Protein AF-A0A3A6EA86-F1 (afdb_monomer_lite)

Secondary structure (DSSP, 8-state):
--HHHHHHHS-HHHHHHHHHHHHHHHTTB-SSHHHHHHHHHHHHHHHHHHHTT--GGGGGSS-HHHHHHHHHHHS-GGGB-------HHHHHHHHHHHHHHHHHHHHHHHHHHHHHHHHTSHHHHHH-TTEEEEEEE----EEEEEESS-GGGGTT-EEEEETTEEEEEEEEEE-SSEEEEEEEEE--EETTEEEEEESEE--SSSTT-S-EE--EEEEEETTEEEEPPEEEEEEETTTTEEEEEEEEEGGGSTT-SEEEEEEES-EEEEEEE-

pLDDT: mean 85.37, std 11.92, range [46.91, 97.81]

Radius of gyration: 46.89 Å; chains: 1; bounding box: 84×31×122 Å

Structure (mmCIF, N/CA/C/O backbone):
data_AF-A0A3A6EA86-F1
#
_entry.id   AF-A0A3A6EA86-F1
#
loop_
_atom_site.group_PDB
_atom_site.id
_atom_site.type_symbol
_atom_site.label_atom_id
_atom_site.label_alt_id
_atom_site.label_comp_id
_atom_site.label_asym_id
_atom_site.label_entity_id
_atom_site.label_seq_id
_atom_site.pdbx_PDB_ins_code
_atom_site.Cartn_x
_atom_site.Cartn_y
_atom_site.Cartn_z
_atom_site.occupancy
_atom_site.B_iso_or_equiv
_atom_site.auth_seq_id
_atom_site.auth_comp_id
_atom_site.auth_asym_id
_atom_site.auth_atom_id
_atom_site.pdbx_PDB_model_num
ATOM 1 N N . MET A 1 1 ? 34.759 -11.146 -91.050 1.00 65.56 1 MET A N 1
ATOM 2 C CA . MET A 1 1 ? 34.784 -12.186 -90.004 1.00 65.56 1 MET A CA 1
ATOM 3 C C . MET A 1 1 ? 33.656 -11.873 -89.055 1.00 65.56 1 MET A C 1
ATOM 5 O O . MET A 1 1 ? 33.438 -10.695 -88.790 1.00 65.56 1 MET A O 1
ATOM 9 N N . ASP A 1 2 ? 32.913 -12.877 -88.609 1.00 79.75 2 ASP A N 1
ATOM 10 C CA . ASP A 1 2 ? 31.939 -12.681 -87.532 1.00 79.75 2 ASP A CA 1
ATOM 11 C C . ASP A 1 2 ? 32.669 -12.285 -86.235 1.00 79.75 2 ASP A C 1
ATOM 13 O O . ASP A 1 2 ? 33.843 -12.607 -86.042 1.00 79.75 2 ASP A O 1
ATOM 17 N N . ASN A 1 3 ? 31.988 -11.588 -85.325 1.00 83.06 3 ASN A N 1
ATOM 18 C CA . ASN A 1 3 ? 32.566 -11.197 -84.042 1.00 83.06 3 ASN A CA 1
ATOM 19 C C . ASN A 1 3 ? 33.088 -12.421 -83.270 1.00 83.06 3 ASN A C 1
ATOM 21 O O . ASN A 1 3 ? 34.179 -12.384 -82.711 1.00 83.06 3 ASN A O 1
ATOM 25 N N . ASN A 1 4 ? 32.354 -13.537 -83.301 1.00 84.19 4 ASN A N 1
ATOM 26 C CA . ASN A 1 4 ? 32.769 -14.770 -82.629 1.00 84.19 4 ASN A CA 1
ATOM 27 C C . ASN A 1 4 ? 34.031 -15.387 -83.249 1.00 84.19 4 ASN A C 1
ATOM 29 O O . ASN A 1 4 ? 34.861 -15.937 -82.525 1.00 84.19 4 ASN A O 1
ATOM 33 N N . GLU A 1 5 ? 34.206 -15.258 -84.567 1.00 86.94 5 GLU A N 1
ATOM 34 C CA . GLU A 1 5 ? 35.417 -15.709 -85.257 1.00 86.94 5 GLU A CA 1
ATOM 35 C C . GLU A 1 5 ? 36.627 -14.884 -84.814 1.00 86.94 5 GLU A C 1
ATOM 37 O O . GLU A 1 5 ? 37.656 -15.457 -84.468 1.00 86.94 5 GLU A O 1
ATOM 42 N N . ILE A 1 6 ? 36.496 -13.554 -84.743 1.00 88.56 6 ILE A N 1
ATOM 43 C CA . ILE A 1 6 ? 37.581 -12.672 -84.285 1.00 88.56 6 ILE A CA 1
ATOM 44 C C . ILE A 1 6 ? 37.968 -13.014 -82.845 1.00 88.56 6 ILE A C 1
ATOM 46 O O . ILE A 1 6 ? 39.145 -13.208 -82.550 1.00 88.56 6 ILE A O 1
ATOM 50 N N . LEU A 1 7 ? 36.982 -13.150 -81.954 1.00 90.94 7 LEU A N 1
ATOM 51 C CA . LEU A 1 7 ? 37.224 -13.463 -80.545 1.00 90.94 7 LEU A CA 1
ATOM 52 C C . LEU A 1 7 ? 37.907 -14.823 -80.347 1.00 90.94 7 LEU A C 1
ATOM 54 O O . LEU A 1 7 ? 38.676 -14.971 -79.401 1.00 90.94 7 LEU A O 1
ATOM 58 N N . SER A 1 8 ? 37.663 -15.794 -81.234 1.00 89.69 8 SER A N 1
ATOM 59 C CA . SER A 1 8 ? 38.327 -17.105 -81.191 1.00 89.69 8 SER A CA 1
ATOM 60 C C . SER A 1 8 ? 39.815 -17.060 -81.565 1.00 89.69 8 SER A C 1
ATOM 62 O O . SER A 1 8 ? 40.558 -17.975 -81.219 1.00 89.69 8 SER A O 1
ATOM 64 N N . LEU A 1 9 ? 40.254 -15.993 -82.244 1.00 91.94 9 LEU A N 1
ATOM 65 C CA . LEU A 1 9 ? 41.637 -15.785 -82.685 1.00 91.94 9 LEU A CA 1
ATOM 66 C C . LEU A 1 9 ? 42.439 -14.864 -81.757 1.00 91.94 9 LEU A C 1
ATOM 68 O O . LEU A 1 9 ? 43.641 -14.680 -81.966 1.00 91.94 9 LEU A O 1
ATOM 72 N N . LEU A 1 10 ? 41.791 -14.263 -80.757 1.00 92.19 10 LEU A N 1
ATOM 73 C CA . LEU A 1 10 ? 42.459 -13.408 -79.785 1.00 92.19 10 LEU A CA 1
ATOM 74 C C . LEU A 1 10 ? 43.198 -14.241 -78.736 1.00 92.19 10 LEU A C 1
ATOM 76 O O . LEU A 1 10 ? 42.651 -15.177 -78.151 1.00 92.19 10 LEU A O 1
ATOM 80 N N . GLU A 1 11 ? 44.432 -13.845 -78.443 1.00 92.69 11 GLU A N 1
ATOM 81 C CA . GLU A 1 11 ? 45.167 -14.336 -77.286 1.00 92.69 11 GLU A CA 1
ATOM 82 C C . GLU A 1 11 ? 44.470 -13.900 -75.987 1.00 92.69 11 GLU A C 1
ATOM 84 O O . GLU A 1 11 ? 43.724 -12.913 -75.934 1.00 92.69 11 GLU A O 1
ATOM 89 N N . GLN A 1 12 ? 44.726 -14.642 -74.907 1.00 92.19 12 GLN A N 1
ATOM 90 C CA . GLN A 1 12 ? 44.014 -14.497 -73.635 1.00 92.19 12 GLN A CA 1
ATOM 91 C C . GLN A 1 12 ? 44.034 -13.059 -73.085 1.00 92.19 12 GLN A C 1
ATOM 93 O O . GLN A 1 12 ? 43.025 -12.608 -72.542 1.00 92.19 12 GLN A O 1
ATOM 98 N N . GLU A 1 13 ? 45.141 -12.331 -73.243 1.00 92.75 13 GLU A N 1
ATOM 99 C CA . GLU A 1 13 ? 45.287 -10.953 -72.756 1.00 92.75 13 GLU A CA 1
ATOM 100 C C . GLU A 1 13 ? 44.367 -9.965 -73.500 1.00 92.75 13 GLU A C 1
ATOM 102 O O . GLU A 1 13 ? 43.726 -9.119 -72.876 1.00 92.75 13 GLU A O 1
ATOM 107 N N . TYR A 1 14 ? 44.205 -10.118 -74.817 1.00 94.06 14 TYR A N 1
ATOM 108 C CA . TYR A 1 14 ? 43.302 -9.286 -75.623 1.00 94.06 14 TYR A CA 1
ATOM 109 C C . TYR A 1 14 ? 41.839 -9.645 -75.366 1.00 94.06 14 TYR A C 1
ATOM 111 O O . TYR A 1 14 ? 40.981 -8.764 -75.300 1.00 94.06 14 TYR A O 1
ATOM 119 N N . LEU A 1 15 ? 41.545 -10.932 -75.149 1.00 93.44 15 LEU A N 1
ATOM 120 C CA . LEU A 1 15 ? 40.203 -11.381 -74.784 1.00 93.44 15 LEU A CA 1
ATOM 121 C C . LEU A 1 15 ? 39.774 -10.846 -73.407 1.00 93.44 15 LEU A C 1
ATOM 123 O O . LEU A 1 15 ? 38.605 -10.506 -73.205 1.00 93.44 15 LEU A O 1
ATOM 127 N N . GLN A 1 16 ? 40.703 -10.761 -72.451 1.00 92.81 16 GLN A N 1
ATOM 128 C CA . GLN A 1 16 ? 40.442 -10.153 -71.146 1.00 92.81 16 GLN A CA 1
ATOM 129 C C . GLN A 1 16 ? 40.130 -8.660 -71.277 1.00 92.81 16 GLN A C 1
ATOM 131 O O . GLN A 1 16 ? 39.141 -8.202 -70.696 1.00 92.81 16 GLN A O 1
ATOM 136 N N . GLU A 1 17 ? 40.902 -7.925 -72.080 1.00 93.69 17 GLU A N 1
ATOM 137 C CA . GLU A 1 17 ? 40.659 -6.497 -72.296 1.00 93.69 17 GLU A CA 1
ATOM 138 C C . GLU A 1 17 ? 39.323 -6.256 -73.022 1.00 93.69 17 GLU A C 1
ATOM 140 O O . GLU A 1 17 ? 38.536 -5.408 -72.599 1.00 93.69 17 GLU A O 1
ATOM 145 N N . TYR A 1 18 ? 38.980 -7.086 -74.016 1.00 94.25 18 TYR A N 1
ATOM 146 C CA . TYR A 1 18 ? 37.663 -7.069 -74.663 1.00 94.25 18 TYR A CA 1
ATOM 147 C C . TYR A 1 18 ? 36.521 -7.225 -73.648 1.00 94.25 18 TYR A C 1
ATOM 149 O O . TYR A 1 18 ? 35.602 -6.404 -73.594 1.00 94.25 18 TYR A O 1
ATOM 157 N N . ARG A 1 19 ? 36.585 -8.255 -72.791 1.00 94.12 19 ARG A N 1
ATOM 158 C CA . ARG A 1 19 ? 35.551 -8.519 -71.772 1.00 94.12 19 ARG A CA 1
ATOM 159 C C . ARG A 1 19 ? 35.440 -7.378 -70.765 1.00 94.12 19 ARG A C 1
ATOM 161 O O . ARG A 1 19 ? 34.343 -7.055 -70.307 1.00 94.12 19 ARG A O 1
ATOM 168 N N . LYS A 1 20 ? 36.564 -6.760 -70.406 1.00 94.38 20 LYS A N 1
ATOM 169 C CA . LYS A 1 20 ? 36.604 -5.600 -69.513 1.00 94.38 20 LYS A CA 1
ATOM 170 C C . LYS A 1 20 ? 35.865 -4.409 -70.128 1.00 94.38 20 LYS A C 1
ATOM 172 O O . LYS A 1 20 ? 34.973 -3.862 -69.475 1.00 94.38 20 LYS A O 1
ATOM 177 N N . ILE A 1 21 ? 36.161 -4.064 -71.382 1.00 93.50 21 ILE A N 1
ATOM 178 C CA . ILE A 1 21 ? 35.483 -2.988 -72.121 1.00 93.50 21 ILE A CA 1
ATOM 179 C C . ILE A 1 21 ? 33.984 -3.293 -72.251 1.00 93.50 21 ILE A C 1
ATOM 181 O O . ILE A 1 21 ? 33.150 -2.464 -71.877 1.00 93.50 21 ILE A O 1
ATOM 185 N N . GLN A 1 22 ? 33.634 -4.512 -72.672 1.00 93.62 22 GLN A N 1
ATOM 186 C CA . GLN A 1 22 ? 32.250 -4.970 -72.818 1.00 93.62 22 GLN A CA 1
ATOM 187 C C . GLN A 1 22 ? 31.444 -4.790 -71.526 1.00 93.62 22 GLN A C 1
ATOM 189 O O . GLN A 1 22 ? 30.373 -4.182 -71.533 1.00 93.62 22 GLN A O 1
ATOM 194 N N . ASN A 1 23 ? 31.979 -5.248 -70.394 1.00 91.75 23 ASN A N 1
ATOM 195 C CA . ASN A 1 23 ? 31.317 -5.131 -69.096 1.00 91.75 23 ASN A CA 1
ATOM 196 C C . ASN A 1 23 ? 31.107 -3.675 -68.662 1.00 91.75 23 ASN A C 1
ATOM 198 O O . ASN A 1 23 ? 30.130 -3.364 -67.976 1.00 91.75 23 ASN A O 1
ATOM 202 N N . ARG A 1 24 ? 32.019 -2.764 -69.021 1.00 90.88 24 ARG A N 1
ATOM 203 C CA . ARG A 1 24 ? 31.869 -1.337 -68.707 1.00 90.88 24 ARG A CA 1
ATOM 204 C C . ARG A 1 24 ? 30.824 -0.667 -69.597 1.00 90.88 24 ARG A C 1
ATOM 206 O O . ARG A 1 24 ? 30.061 0.153 -69.084 1.00 90.88 24 ARG A O 1
ATOM 213 N N . LEU A 1 25 ? 30.749 -1.038 -70.875 1.00 89.94 25 LEU A N 1
ATOM 214 C CA . LEU A 1 25 ? 29.736 -0.530 -71.802 1.00 89.94 25 LEU A CA 1
ATOM 215 C C . LEU A 1 25 ? 28.333 -1.039 -71.443 1.00 89.94 25 LEU A C 1
ATOM 217 O O . LEU A 1 25 ? 27.419 -0.226 -71.342 1.00 89.94 25 LEU A O 1
ATOM 221 N N . LEU A 1 26 ? 28.169 -2.326 -71.112 1.00 89.38 26 LEU A N 1
ATOM 222 C CA . LEU A 1 26 ? 26.878 -2.913 -70.703 1.00 89.38 26 LEU A CA 1
ATOM 223 C C . LEU A 1 26 ? 26.275 -2.275 -69.439 1.00 89.38 26 LEU A C 1
ATOM 225 O O . LEU A 1 26 ? 25.062 -2.269 -69.254 1.00 89.38 26 LEU A O 1
ATOM 229 N N . LYS A 1 27 ? 27.100 -1.687 -68.562 1.00 87.38 27 LYS A N 1
ATOM 230 C CA . LYS A 1 27 ? 26.619 -0.939 -67.383 1.00 87.38 27 LYS A CA 1
ATOM 231 C C . LYS A 1 27 ? 26.018 0.424 -67.728 1.00 87.38 27 LYS A C 1
ATOM 233 O O . LYS A 1 27 ? 25.378 1.035 -66.875 1.00 87.38 27 LYS A O 1
ATOM 238 N N . LYS A 1 28 ? 26.275 0.936 -68.931 1.00 87.38 28 LYS A N 1
ATOM 239 C CA . LYS A 1 28 ? 25.922 2.302 -69.342 1.00 87.38 28 LYS A CA 1
ATOM 240 C C . LYS A 1 28 ? 25.048 2.349 -70.591 1.00 87.38 28 LYS A C 1
ATOM 242 O O . LYS A 1 28 ? 24.321 3.322 -70.762 1.00 87.38 28 LYS A O 1
ATOM 247 N N . ILE A 1 29 ? 25.100 1.316 -71.423 1.00 87.00 29 ILE A N 1
ATOM 248 C CA . ILE A 1 29 ? 24.416 1.215 -72.708 1.00 87.00 29 ILE A CA 1
ATOM 249 C C . ILE A 1 29 ? 23.572 -0.059 -72.694 1.00 87.00 29 ILE A C 1
ATOM 251 O O . ILE A 1 29 ? 24.049 -1.129 -72.323 1.00 87.00 29 ILE A O 1
ATOM 255 N N . ARG A 1 30 ? 22.312 0.055 -73.105 1.00 86.06 30 ARG A N 1
ATOM 256 C CA . ARG A 1 30 ? 21.403 -1.075 -73.286 1.00 86.06 30 ARG A CA 1
ATOM 257 C C . ARG A 1 30 ? 21.899 -1.972 -74.423 1.00 86.06 30 ARG A C 1
ATOM 259 O O . ARG A 1 30 ? 22.299 -1.473 -75.477 1.00 86.06 30 ARG A O 1
ATOM 266 N N . GLU A 1 31 ? 21.800 -3.288 -74.235 1.00 81.25 31 GLU A N 1
ATOM 267 C CA . GLU A 1 31 ? 22.024 -4.256 -75.313 1.00 81.25 31 GLU A CA 1
ATOM 268 C C . GLU A 1 31 ? 21.186 -3.888 -76.540 1.00 81.25 31 GLU A C 1
ATOM 270 O O . GLU A 1 31 ? 19.967 -3.715 -76.470 1.00 81.25 31 GLU A O 1
ATOM 275 N N . SER A 1 32 ? 21.875 -3.672 -77.654 1.00 82.75 32 SER A N 1
ATOM 276 C CA . SER A 1 32 ? 21.307 -3.126 -78.879 1.00 82.75 32 SER A CA 1
ATOM 277 C C . SER A 1 32 ? 22.210 -3.462 -80.058 1.00 82.75 32 SER A C 1
ATOM 279 O O . SER A 1 32 ? 23.392 -3.761 -79.885 1.00 82.75 32 SER A O 1
ATOM 281 N N . SER A 1 33 ? 21.667 -3.366 -81.274 1.00 84.00 33 SER A N 1
ATOM 282 C CA . SER A 1 33 ? 22.464 -3.471 -82.500 1.00 84.00 33 SER A CA 1
ATOM 283 C C . SER A 1 33 ? 23.613 -2.460 -82.521 1.00 84.00 33 SER A C 1
ATOM 285 O O . SER A 1 33 ? 24.699 -2.798 -82.972 1.00 84.00 33 SER A O 1
ATOM 287 N N . TYR A 1 34 ? 23.400 -1.265 -81.960 1.00 85.88 34 TYR A N 1
ATOM 288 C CA . TYR A 1 34 ? 24.437 -0.248 -81.786 1.00 85.88 34 TYR A CA 1
ATOM 289 C C . TYR A 1 34 ? 25.612 -0.776 -80.951 1.00 85.88 34 TYR A C 1
ATOM 291 O O . TYR A 1 34 ? 26.751 -0.755 -81.405 1.00 85.88 34 TYR A O 1
ATOM 299 N N . LEU A 1 35 ? 25.335 -1.318 -79.758 1.00 88.19 35 LEU A N 1
ATOM 300 C CA . LEU A 1 35 ? 26.382 -1.870 -78.895 1.00 88.19 35 LEU A CA 1
ATOM 301 C C . LEU A 1 35 ? 27.119 -3.039 -79.567 1.00 88.19 35 LEU A C 1
ATOM 303 O O . LEU A 1 35 ? 28.330 -3.157 -79.419 1.00 88.19 35 LEU A O 1
ATOM 307 N N . ASN A 1 36 ? 26.415 -3.876 -80.332 1.00 88.44 36 ASN A N 1
ATOM 308 C CA . ASN A 1 36 ? 27.040 -4.983 -81.057 1.00 88.44 36 ASN A CA 1
ATOM 309 C C . ASN A 1 36 ? 28.014 -4.497 -82.141 1.00 88.44 36 ASN A C 1
ATOM 311 O O . ASN A 1 36 ? 29.060 -5.114 -82.322 1.00 88.44 36 ASN A O 1
ATOM 315 N N . VAL A 1 37 ? 27.699 -3.394 -82.829 1.00 90.19 37 VAL A N 1
ATOM 316 C CA . VAL A 1 37 ? 28.599 -2.772 -83.814 1.00 90.19 37 VAL A CA 1
ATOM 317 C C . VAL A 1 37 ? 29.847 -2.212 -83.131 1.00 90.19 37 VAL A C 1
ATOM 319 O O . VAL A 1 37 ? 30.953 -2.502 -83.576 1.00 90.19 37 VAL A O 1
ATOM 322 N N . GLU A 1 38 ? 29.686 -1.488 -82.021 1.00 91.31 38 GLU A N 1
ATOM 323 C CA . GLU A 1 38 ? 30.819 -0.947 -81.252 1.00 91.31 38 GLU A CA 1
ATOM 324 C C . GLU A 1 38 ? 31.728 -2.066 -80.723 1.00 91.31 38 GLU A C 1
ATOM 326 O O . GLU A 1 38 ? 32.949 -2.003 -80.846 1.00 91.31 38 GLU A O 1
ATOM 331 N N . LEU A 1 39 ? 31.144 -3.138 -80.176 1.00 92.25 39 LEU A N 1
ATOM 332 C CA . LEU A 1 39 ? 31.908 -4.295 -79.705 1.00 92.25 39 LEU A CA 1
ATOM 333 C C . LEU A 1 39 ? 32.634 -5.010 -80.848 1.00 92.25 39 LEU A C 1
ATOM 335 O O . LEU A 1 39 ? 33.766 -5.450 -80.663 1.00 92.25 39 LEU A O 1
ATOM 339 N N . HIS A 1 40 ? 32.020 -5.096 -82.027 1.00 92.56 40 HIS A N 1
ATOM 340 C CA . HIS A 1 40 ? 32.673 -5.667 -83.198 1.00 92.56 40 HIS A CA 1
ATOM 341 C C . HIS A 1 40 ? 33.872 -4.827 -83.657 1.00 92.56 40 HIS A C 1
ATOM 343 O O . HIS A 1 40 ? 34.922 -5.379 -83.992 1.00 92.56 40 HIS A O 1
ATOM 349 N N . ASP A 1 41 ? 33.757 -3.498 -83.636 1.00 92.69 41 ASP A N 1
ATOM 350 C CA . ASP A 1 41 ? 34.880 -2.614 -83.955 1.00 92.69 41 ASP A CA 1
ATOM 351 C C . ASP A 1 41 ? 36.015 -2.754 -82.927 1.00 92.69 41 ASP A C 1
ATOM 353 O O . ASP A 1 41 ? 37.172 -2.946 -83.299 1.00 92.69 41 ASP A O 1
ATOM 357 N N . ILE A 1 42 ? 35.686 -2.804 -81.631 1.00 94.19 42 ILE A N 1
ATOM 358 C CA . ILE A 1 42 ? 36.662 -3.061 -80.560 1.00 94.19 42 ILE A CA 1
ATOM 359 C C . ILE A 1 42 ? 37.386 -4.401 -80.772 1.00 94.19 42 ILE A C 1
ATOM 361 O O . ILE A 1 42 ? 38.607 -4.472 -80.620 1.00 94.19 42 ILE A O 1
ATOM 365 N N . ALA A 1 43 ? 36.666 -5.464 -81.147 1.00 93.69 43 ALA A N 1
ATOM 366 C CA . ALA A 1 43 ? 37.271 -6.764 -81.434 1.00 93.69 43 ALA A CA 1
ATOM 367 C C . ALA A 1 43 ? 38.262 -6.686 -82.611 1.00 93.69 43 ALA A C 1
ATOM 369 O O . ALA A 1 43 ? 39.363 -7.234 -82.526 1.00 93.69 43 ALA A O 1
ATOM 370 N N . ASN A 1 44 ? 37.919 -5.954 -83.677 1.00 93.44 44 ASN A N 1
ATOM 371 C CA . ASN A 1 44 ? 38.812 -5.725 -84.817 1.00 93.44 44 ASN A CA 1
ATOM 372 C C . ASN A 1 44 ? 40.058 -4.907 -84.439 1.00 93.44 44 ASN A C 1
ATOM 374 O O . ASN A 1 44 ? 41.166 -5.219 -84.890 1.00 93.44 44 ASN A O 1
ATOM 378 N N . GLN A 1 45 ? 39.903 -3.877 -83.603 1.00 93.88 45 GLN A N 1
ATOM 379 C CA . GLN A 1 45 ? 41.024 -3.069 -83.117 1.00 93.88 45 GLN A CA 1
ATOM 380 C C . GLN A 1 45 ? 41.991 -3.908 -82.272 1.00 93.88 45 GLN A C 1
ATOM 382 O O . GLN A 1 45 ? 43.202 -3.847 -82.487 1.00 93.88 45 GLN A O 1
ATOM 387 N N . LEU A 1 46 ? 41.467 -4.753 -81.379 1.00 94.25 46 LEU A N 1
ATOM 388 C CA . LEU A 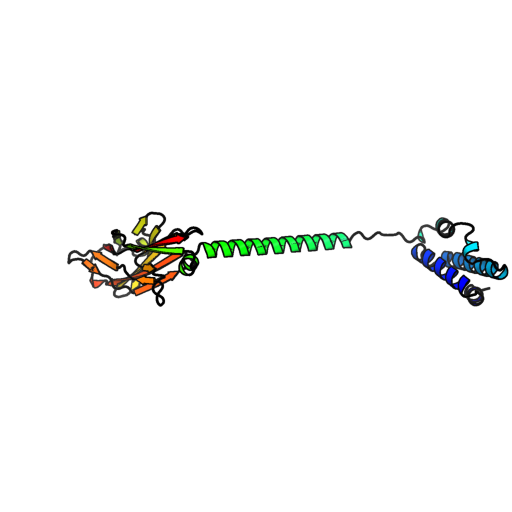1 46 ? 42.270 -5.683 -80.580 1.00 94.25 46 LEU A CA 1
ATOM 389 C C . LEU A 1 46 ? 42.991 -6.716 -81.449 1.00 94.25 46 LEU A C 1
ATOM 391 O O . LEU A 1 46 ? 44.181 -6.954 -81.254 1.00 94.25 46 LEU A O 1
ATOM 395 N N . TYR A 1 47 ? 42.311 -7.279 -82.448 1.00 93.12 47 TYR A N 1
ATOM 396 C CA . TYR A 1 47 ? 42.929 -8.224 -83.379 1.00 93.12 47 TYR A CA 1
ATOM 397 C C . TYR A 1 47 ? 44.050 -7.568 -84.197 1.00 93.12 47 TYR A C 1
ATOM 399 O O . TYR A 1 47 ? 45.130 -8.132 -84.369 1.00 93.12 47 TYR A O 1
ATOM 407 N N . THR A 1 48 ? 43.842 -6.326 -84.636 1.00 92.94 48 THR A N 1
ATOM 408 C CA . THR A 1 48 ? 44.863 -5.548 -85.349 1.00 92.94 48 THR A CA 1
ATOM 409 C C . THR A 1 48 ? 46.062 -5.228 -84.454 1.00 92.94 48 THR A C 1
ATOM 411 O O . THR A 1 48 ? 47.205 -5.348 -84.900 1.00 92.94 48 THR A O 1
ATOM 414 N N . ALA A 1 49 ? 45.824 -4.852 -83.195 1.00 92.75 49 ALA A N 1
ATOM 415 C CA . ALA A 1 49 ? 46.879 -4.622 -82.212 1.00 92.75 49 ALA A CA 1
ATOM 416 C C . ALA A 1 49 ? 47.703 -5.899 -81.972 1.00 92.75 49 ALA A C 1
ATOM 418 O O . ALA A 1 49 ? 48.934 -5.841 -81.978 1.00 92.75 49 ALA A O 1
ATOM 419 N N . GLN A 1 50 ? 47.037 -7.055 -81.885 1.00 94.50 50 GLN A N 1
ATOM 420 C CA . GLN A 1 50 ? 47.683 -8.361 -81.752 1.00 94.50 50 GLN A CA 1
ATOM 421 C C . GLN A 1 50 ? 48.588 -8.686 -82.944 1.00 94.50 50 GLN A C 1
ATOM 423 O O . GLN A 1 50 ? 49.757 -9.023 -82.756 1.00 94.50 50 GLN A O 1
ATOM 428 N N . LEU A 1 51 ? 48.106 -8.509 -84.179 1.00 92.81 51 LEU A N 1
ATOM 429 C CA . LEU A 1 51 ? 48.923 -8.712 -85.385 1.00 92.81 51 LEU A CA 1
ATOM 430 C C . LEU A 1 51 ? 50.147 -7.783 -85.431 1.00 92.81 51 LEU A C 1
ATOM 432 O O . LEU A 1 51 ? 51.188 -8.142 -85.982 1.00 92.81 51 LEU A O 1
ATOM 436 N N . ARG A 1 52 ? 50.035 -6.594 -84.831 1.00 93.75 52 ARG A N 1
ATOM 437 C CA . ARG A 1 52 ? 51.111 -5.599 -84.722 1.00 93.75 52 ARG A CA 1
ATOM 438 C C . ARG A 1 52 ? 51.992 -5.774 -83.483 1.00 93.75 52 ARG A C 1
ATOM 440 O O . ARG A 1 52 ? 52.920 -4.987 -83.312 1.00 93.75 52 ARG A O 1
ATOM 447 N N . LYS A 1 53 ? 51.736 -6.786 -82.644 1.00 90.69 53 LYS A N 1
ATOM 448 C CA . LYS A 1 53 ? 52.431 -7.025 -81.366 1.00 90.69 53 LYS A CA 1
ATOM 449 C C . LYS A 1 53 ? 52.400 -5.810 -80.420 1.00 90.69 53 LYS A C 1
ATOM 451 O O . LYS A 1 53 ? 53.374 -5.541 -79.719 1.00 90.69 53 LYS A O 1
ATOM 456 N N . GLN A 1 54 ? 51.304 -5.054 -80.438 1.00 92.88 54 GLN A N 1
ATOM 457 C CA . GLN A 1 54 ? 51.047 -3.921 -79.539 1.00 92.88 54 GLN A CA 1
ATOM 458 C C . GLN A 1 54 ? 50.355 -4.400 -78.263 1.00 92.88 54 GLN A C 1
ATOM 460 O O . GLN A 1 54 ? 49.761 -5.467 -78.262 1.00 92.88 54 GLN A O 1
ATOM 465 N N . LYS A 1 55 ? 50.388 -3.643 -77.166 1.00 91.25 55 LYS A N 1
ATOM 466 C CA . LYS A 1 55 ? 49.657 -4.053 -75.956 1.00 91.25 55 LYS A CA 1
ATOM 467 C C . LYS A 1 55 ? 48.146 -3.886 -76.173 1.00 91.25 55 LYS A C 1
ATOM 469 O O . LYS A 1 55 ? 47.746 -2.933 -76.840 1.00 91.25 55 LYS A O 1
ATOM 474 N N . PRO A 1 56 ? 47.282 -4.711 -75.547 1.00 90.44 56 PRO A N 1
ATOM 475 C CA . PRO A 1 56 ? 45.827 -4.552 -75.652 1.00 90.44 56 PRO A CA 1
ATOM 476 C C . PRO A 1 56 ? 45.336 -3.146 -75.278 1.00 90.44 56 PRO A C 1
ATOM 478 O O . PRO A 1 56 ? 44.420 -2.623 -75.900 1.00 90.44 56 PRO A O 1
ATOM 481 N N . ALA A 1 57 ? 45.983 -2.506 -74.298 1.00 88.62 57 ALA A N 1
ATOM 482 C CA . ALA A 1 57 ? 45.655 -1.151 -73.852 1.00 88.62 57 ALA A CA 1
ATOM 483 C C . ALA A 1 57 ? 46.029 -0.046 -74.862 1.00 88.62 57 ALA A C 1
ATOM 485 O O . ALA A 1 57 ? 45.554 1.081 -74.729 1.00 88.62 57 ALA A O 1
ATOM 486 N N . ASP A 1 58 ? 46.847 -0.344 -75.876 1.00 89.88 58 ASP A N 1
ATOM 487 C CA . ASP A 1 58 ? 47.271 0.651 -76.867 1.00 89.88 58 ASP A CA 1
ATOM 488 C C . ASP A 1 58 ? 46.113 1.064 -77.797 1.00 89.88 58 ASP A C 1
ATOM 490 O O . ASP A 1 58 ? 46.176 2.128 -78.411 1.00 89.88 58 ASP A O 1
ATOM 494 N N . ILE A 1 59 ? 45.010 0.297 -77.847 1.00 91.31 59 ILE A N 1
ATOM 495 C CA . ILE A 1 59 ? 43.808 0.665 -78.620 1.00 91.31 59 ILE A CA 1
ATOM 496 C C . ILE A 1 59 ? 43.130 1.941 -78.095 1.00 91.31 59 ILE A C 1
ATOM 498 O O . ILE A 1 59 ? 42.382 2.592 -78.821 1.00 91.31 59 ILE A O 1
ATOM 502 N N . TYR A 1 60 ? 43.379 2.317 -76.835 1.00 89.75 60 TYR A N 1
ATOM 503 C CA . TYR A 1 60 ? 42.697 3.442 -76.194 1.00 89.75 60 TYR A CA 1
ATOM 504 C C . TYR A 1 60 ? 43.118 4.804 -76.734 1.00 89.75 60 TYR A C 1
ATOM 506 O O . TYR A 1 60 ? 42.362 5.762 -76.576 1.00 89.75 60 TYR A O 1
ATOM 514 N N . ASN A 1 61 ? 44.306 4.907 -77.348 1.00 81.31 61 ASN A N 1
ATOM 515 C CA . ASN A 1 61 ? 44.885 6.177 -77.802 1.00 81.31 61 ASN A CA 1
ATOM 516 C C . ASN A 1 61 ? 44.779 7.291 -76.732 1.00 81.31 61 ASN A C 1
ATOM 518 O O . ASN A 1 61 ? 44.450 8.440 -77.029 1.00 81.31 61 ASN A O 1
ATOM 522 N N . GLY A 1 62 ? 45.007 6.936 -75.462 1.00 83.94 62 GLY A N 1
ATOM 523 C CA . GLY A 1 62 ? 44.754 7.794 -74.305 1.00 83.94 62 GLY A CA 1
ATOM 524 C C . GLY A 1 62 ? 44.378 6.983 -73.066 1.00 83.94 62 GLY A C 1
ATOM 525 O O . GLY A 1 62 ? 44.854 5.865 -72.876 1.00 83.94 62 GLY A O 1
ATOM 526 N N . SER A 1 63 ? 43.526 7.543 -72.203 1.00 88.25 63 SER A N 1
ATOM 527 C CA . SER A 1 63 ? 42.998 6.807 -71.052 1.00 88.25 63 SER A CA 1
ATOM 528 C C . SER A 1 63 ? 41.805 5.934 -71.443 1.00 88.25 63 SER A C 1
ATOM 530 O O . SER A 1 63 ? 40.984 6.312 -72.279 1.00 88.25 63 SER A O 1
ATOM 532 N N . GLU A 1 64 ? 41.660 4.794 -70.769 1.00 87.75 64 GLU A N 1
ATOM 533 C CA . GLU A 1 64 ? 40.501 3.903 -70.918 1.00 87.75 64 GLU A CA 1
ATOM 534 C C . GLU A 1 64 ? 39.172 4.654 -70.710 1.00 87.75 64 GLU A C 1
ATOM 536 O O . GLU A 1 64 ? 38.201 4.442 -71.433 1.00 87.75 64 GLU A O 1
ATOM 541 N N . ASP A 1 65 ? 39.123 5.580 -69.749 1.00 88.56 65 ASP A N 1
ATOM 542 C CA . ASP A 1 65 ? 37.922 6.377 -69.497 1.00 88.56 65 ASP A CA 1
ATOM 543 C C . ASP A 1 65 ? 37.608 7.342 -70.644 1.00 88.56 65 ASP A C 1
ATOM 545 O O . ASP A 1 65 ? 36.436 7.526 -70.974 1.00 88.56 65 ASP A O 1
ATOM 549 N N . ALA A 1 66 ? 38.623 7.947 -71.271 1.00 88.25 66 ALA A N 1
ATOM 550 C CA . ALA A 1 66 ? 38.424 8.801 -72.440 1.00 88.25 66 ALA A CA 1
ATOM 551 C C . ALA A 1 66 ? 37.911 7.987 -73.634 1.00 88.25 66 ALA A C 1
ATOM 553 O O . ALA A 1 66 ? 36.963 8.413 -74.292 1.00 88.25 66 ALA A O 1
ATOM 554 N N . PHE A 1 67 ? 38.473 6.795 -73.846 1.00 91.25 67 PHE A N 1
ATOM 555 C CA . PHE A 1 67 ? 38.030 5.853 -74.870 1.00 91.25 67 PHE A CA 1
ATOM 556 C C . PHE A 1 67 ? 36.556 5.460 -74.682 1.00 91.25 67 PHE A C 1
ATOM 558 O O . PHE A 1 67 ? 35.729 5.668 -75.570 1.00 91.25 67 PHE A O 1
ATOM 565 N N . LEU A 1 68 ? 36.185 4.994 -73.485 1.00 90.00 68 LEU A N 1
ATOM 566 C CA . LEU A 1 68 ? 34.807 4.594 -73.182 1.00 90.00 68 LEU A CA 1
ATOM 567 C C . LEU A 1 68 ? 33.827 5.767 -73.263 1.00 90.00 68 LEU A C 1
ATOM 569 O O . LEU A 1 68 ? 32.719 5.608 -73.767 1.00 90.00 68 LEU A O 1
ATOM 573 N N . ASN A 1 69 ? 34.210 6.949 -72.774 1.00 87.94 69 ASN A N 1
ATOM 574 C CA . ASN A 1 69 ? 33.359 8.135 -72.863 1.00 87.94 69 ASN A CA 1
ATOM 575 C C . ASN A 1 69 ? 33.199 8.618 -74.310 1.00 87.94 69 ASN A C 1
ATOM 577 O O . ASN A 1 69 ? 32.134 9.131 -74.645 1.00 87.94 69 ASN A O 1
ATOM 581 N N . GLY A 1 70 ? 34.212 8.426 -75.162 1.00 87.12 70 GLY A N 1
ATOM 58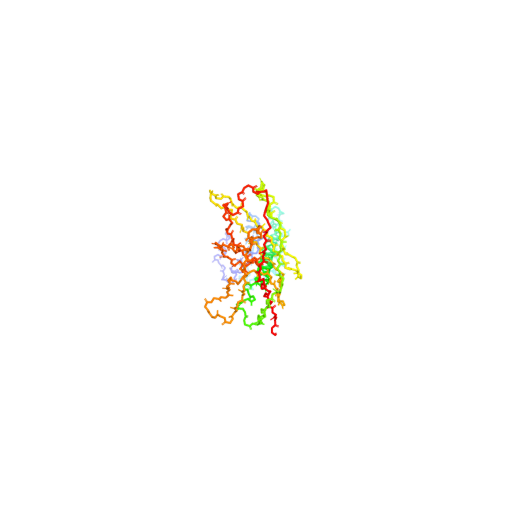2 C CA . GLY A 1 70 ? 34.121 8.665 -76.601 1.00 87.12 70 GLY A CA 1
ATOM 583 C C . GLY A 1 70 ? 33.027 7.818 -77.246 1.00 87.12 70 GLY A C 1
ATOM 584 O O . GLY A 1 70 ? 32.165 8.365 -77.930 1.00 87.12 70 GLY A O 1
ATOM 585 N N . ILE A 1 71 ? 32.995 6.519 -76.933 1.00 89.12 71 ILE A N 1
ATOM 586 C CA . ILE A 1 71 ? 31.939 5.601 -77.390 1.00 89.12 71 ILE A CA 1
ATOM 587 C C . ILE A 1 71 ? 30.577 6.052 -76.850 1.00 89.12 71 ILE A C 1
ATOM 589 O O . ILE A 1 71 ? 29.640 6.264 -77.611 1.00 89.12 71 ILE A O 1
ATOM 593 N N . ILE A 1 72 ? 30.470 6.279 -75.536 1.00 86.69 72 ILE A N 1
ATOM 594 C CA . ILE A 1 72 ? 29.203 6.643 -74.876 1.00 86.69 72 ILE A CA 1
ATOM 595 C C . ILE A 1 72 ? 28.626 7.957 -75.415 1.00 86.69 72 ILE A C 1
ATOM 597 O O . ILE A 1 72 ? 27.409 8.089 -75.505 1.00 86.69 72 ILE A O 1
ATOM 601 N N . ARG A 1 73 ? 29.468 8.929 -75.787 1.00 86.50 73 ARG A N 1
ATOM 602 C CA . ARG A 1 73 ? 29.025 10.219 -76.337 1.00 86.50 73 ARG A CA 1
ATOM 603 C C . ARG A 1 73 ? 28.296 10.072 -77.674 1.00 86.50 73 ARG A C 1
ATOM 605 O O . ARG A 1 73 ? 27.441 10.899 -77.978 1.00 86.50 73 ARG A O 1
ATOM 612 N N . ASN A 1 74 ? 28.628 9.040 -78.443 1.00 84.81 74 ASN A N 1
ATOM 613 C CA . ASN A 1 74 ? 28.026 8.774 -79.747 1.00 84.81 74 ASN A CA 1
ATOM 614 C C . ASN A 1 74 ? 26.772 7.885 -79.649 1.00 84.81 74 ASN A C 1
ATOM 616 O O . ASN A 1 74 ? 26.042 7.741 -80.628 1.00 84.81 74 ASN A O 1
ATOM 620 N N . VAL A 1 75 ? 26.482 7.335 -78.463 1.00 85.81 75 VAL A N 1
ATOM 621 C CA . VAL A 1 75 ? 25.316 6.479 -78.220 1.00 85.81 75 VAL A CA 1
ATOM 622 C C . VAL A 1 75 ? 24.032 7.318 -78.183 1.00 85.81 75 VAL A C 1
ATOM 624 O O . VAL A 1 75 ? 23.938 8.256 -77.386 1.00 85.81 75 VAL A O 1
ATOM 627 N N . PRO A 1 76 ? 22.993 6.954 -78.959 1.00 83.56 76 PRO A N 1
ATOM 628 C CA . PRO A 1 76 ? 21.676 7.575 -78.861 1.00 83.56 76 PRO A CA 1
ATOM 629 C C . PRO A 1 76 ? 21.117 7.547 -77.430 1.00 83.56 76 PRO A C 1
ATOM 631 O O . PRO A 1 76 ? 21.072 6.490 -76.801 1.00 83.56 76 PRO A O 1
ATOM 634 N N . GLU A 1 77 ? 20.595 8.679 -76.943 1.00 80.44 77 GLU A N 1
ATOM 635 C CA . GLU A 1 77 ? 20.003 8.805 -75.598 1.00 80.44 77 GLU A CA 1
ATOM 636 C C . GLU A 1 77 ? 19.062 7.664 -75.158 1.00 80.44 77 GLU A C 1
ATOM 638 O O . GLU A 1 77 ? 19.192 7.228 -74.011 1.00 80.44 77 GLU A O 1
ATOM 643 N N . PRO A 1 78 ? 18.141 7.127 -75.993 1.00 82.94 78 PRO A N 1
ATOM 644 C CA . PRO A 1 78 ? 17.260 6.033 -75.566 1.00 82.94 78 PRO A CA 1
ATOM 645 C C . PRO A 1 78 ? 17.996 4.726 -75.232 1.00 82.94 78 PRO A C 1
ATOM 647 O O . PRO A 1 78 ? 17.406 3.834 -74.619 1.00 82.94 78 PRO A O 1
ATOM 650 N N . LEU A 1 79 ? 19.266 4.594 -75.621 1.00 83.44 79 LEU A N 1
ATOM 651 C CA . LEU A 1 79 ? 20.108 3.443 -75.306 1.00 83.44 79 LEU A CA 1
ATOM 652 C C . LEU A 1 79 ? 20.934 3.649 -74.028 1.00 83.44 79 LEU A C 1
ATOM 654 O O . LEU A 1 79 ? 21.527 2.687 -73.547 1.00 83.44 79 LEU A O 1
ATOM 658 N N . LEU A 1 80 ? 20.960 4.849 -73.440 1.00 84.06 80 LEU A N 1
ATOM 659 C CA . LEU A 1 80 ? 21.710 5.125 -72.214 1.00 84.06 80 LEU A CA 1
ATOM 660 C C . LEU A 1 80 ? 20.937 4.690 -70.958 1.00 84.06 80 LEU A C 1
ATOM 662 O O . LEU A 1 80 ? 19.784 5.064 -70.734 1.00 84.06 80 LEU A O 1
ATOM 666 N N . LEU A 1 81 ? 21.601 3.939 -70.079 1.00 82.31 81 LEU A N 1
ATOM 667 C CA . LEU A 1 81 ? 21.052 3.526 -68.787 1.00 82.31 81 LEU A CA 1
ATOM 668 C C . LEU A 1 81 ? 21.192 4.673 -67.768 1.00 82.31 81 LEU A C 1
ATOM 670 O O . LEU A 1 81 ? 22.297 5.070 -67.394 1.00 82.31 81 LEU A O 1
ATOM 674 N N . LYS A 1 82 ? 20.066 5.220 -67.284 1.00 71.00 82 LYS A N 1
ATOM 675 C CA . LYS A 1 82 ? 20.067 6.263 -66.241 1.00 71.00 82 LYS A CA 1
ATOM 676 C C . LYS A 1 82 ? 20.463 5.671 -64.882 1.00 71.00 82 LYS A C 1
ATOM 678 O O . LYS A 1 82 ? 19.738 4.855 -64.316 1.00 71.00 82 LYS A O 1
ATOM 683 N N . ASN A 1 83 ? 21.570 6.147 -64.315 1.00 58.53 83 ASN A N 1
ATOM 684 C CA . ASN A 1 83 ? 22.022 5.783 -62.970 1.00 58.53 83 ASN A CA 1
ATOM 685 C C . ASN A 1 83 ? 21.069 6.357 -61.899 1.00 58.53 83 ASN A C 1
ATOM 687 O O . ASN A 1 83 ? 21.148 7.538 -61.559 1.00 58.53 83 ASN A O 1
ATOM 691 N N . ARG A 1 84 ? 20.176 5.542 -61.326 1.00 51.00 84 ARG A N 1
ATOM 692 C CA . ARG A 1 84 ? 19.445 5.911 -60.099 1.00 51.00 84 ARG A CA 1
ATOM 693 C C . ARG A 1 84 ? 20.319 5.585 -58.882 1.00 51.00 84 ARG A C 1
ATOM 695 O O . ARG A 1 84 ? 20.411 4.429 -58.486 1.00 51.00 84 ARG A O 1
ATOM 702 N N . LYS A 1 85 ? 20.946 6.589 -58.256 1.00 47.06 85 LYS A N 1
ATOM 703 C CA . LYS A 1 85 ? 21.563 6.428 -56.922 1.00 47.06 85 LYS A CA 1
ATOM 704 C C . LYS A 1 85 ? 20.458 6.163 -55.884 1.00 47.06 85 LYS A C 1
ATOM 706 O O . LYS A 1 85 ? 19.638 7.039 -55.627 1.00 47.06 85 LYS A O 1
ATOM 711 N N . SER A 1 86 ? 20.414 4.970 -55.291 1.00 46.91 86 SER A N 1
ATOM 712 C CA . SER A 1 86 ? 19.396 4.570 -54.309 1.00 46.91 86 SER A CA 1
ATOM 713 C C . SER A 1 86 ? 19.707 5.111 -52.901 1.00 46.91 86 SER A C 1
ATOM 715 O O . SER A 1 86 ? 20.536 4.549 -52.192 1.00 46.91 86 SER A O 1
ATOM 717 N N . SER A 1 87 ? 19.019 6.167 -52.449 1.00 51.41 87 SER A N 1
ATOM 718 C CA . SER A 1 87 ? 19.153 6.717 -51.081 1.00 51.41 87 SER A CA 1
ATOM 719 C C . SER A 1 87 ? 18.210 6.075 -50.043 1.00 51.41 87 SER A C 1
ATOM 721 O O . SER A 1 87 ? 17.970 6.655 -48.982 1.00 51.41 87 SER A O 1
ATOM 723 N N . MET A 1 88 ? 17.599 4.928 -50.357 1.00 51.00 88 MET A N 1
ATOM 724 C CA . MET A 1 88 ? 16.533 4.329 -49.537 1.00 51.00 88 MET A CA 1
ATOM 725 C C . MET A 1 88 ? 17.058 3.530 -48.334 1.00 51.00 88 MET A C 1
ATOM 727 O O . MET A 1 88 ? 16.440 3.568 -47.274 1.00 51.00 88 MET A O 1
ATOM 731 N N . GLY A 1 89 ? 18.220 2.875 -48.454 1.00 56.00 89 GLY A N 1
ATOM 732 C CA . GLY A 1 89 ? 18.771 2.021 -47.389 1.00 56.00 89 GLY A CA 1
ATOM 733 C C . GLY A 1 89 ? 19.133 2.781 -46.109 1.00 56.00 89 GLY A C 1
ATOM 734 O O . GLY A 1 89 ? 18.790 2.348 -45.013 1.00 56.00 89 GLY A O 1
ATOM 735 N N . ASN A 1 90 ? 19.736 3.967 -46.233 1.00 61.34 90 ASN A N 1
ATOM 736 C CA . ASN A 1 90 ? 20.202 4.724 -45.064 1.00 61.34 90 ASN A CA 1
ATOM 737 C C . ASN A 1 90 ? 19.056 5.279 -44.206 1.00 61.34 90 ASN A C 1
ATOM 739 O O . ASN A 1 90 ? 19.209 5.404 -42.996 1.00 61.34 90 ASN A O 1
ATOM 743 N N . ARG A 1 91 ? 17.894 5.591 -44.798 1.00 67.88 91 ARG A N 1
ATOM 744 C CA . ARG A 1 91 ? 16.748 6.125 -44.040 1.00 67.88 91 ARG A CA 1
ATOM 745 C C . ARG A 1 91 ? 16.086 5.054 -43.175 1.00 67.88 91 ARG A C 1
ATOM 747 O O . ARG A 1 91 ? 15.753 5.334 -42.030 1.00 67.88 91 ARG A O 1
ATOM 754 N N . ALA A 1 92 ? 15.948 3.832 -43.692 1.00 74.25 92 ALA A N 1
ATOM 755 C CA . ALA A 1 92 ? 15.368 2.719 -42.941 1.00 74.25 92 ALA A CA 1
ATOM 756 C C . ALA A 1 92 ? 16.229 2.339 -41.724 1.00 74.25 92 ALA A C 1
ATOM 758 O O . ALA A 1 92 ? 15.702 2.146 -40.632 1.00 74.25 92 ALA A O 1
ATOM 759 N N . VAL A 1 93 ? 17.556 2.318 -41.887 1.00 77.81 93 VAL A N 1
ATOM 760 C CA . VAL A 1 93 ? 18.497 2.014 -40.795 1.00 77.81 93 VAL A CA 1
ATOM 761 C C . VAL A 1 93 ? 18.432 3.065 -39.682 1.00 77.81 93 VAL A C 1
ATOM 763 O O . VAL A 1 93 ? 18.402 2.706 -38.507 1.00 77.81 93 VAL A O 1
ATOM 766 N N . ILE A 1 94 ? 18.348 4.354 -40.032 1.00 81.38 94 ILE A N 1
ATOM 767 C CA . ILE A 1 94 ? 18.228 5.439 -39.045 1.00 81.38 94 ILE A CA 1
ATOM 768 C C . ILE A 1 94 ? 16.919 5.321 -38.251 1.00 81.38 94 ILE A C 1
ATOM 770 O O . ILE A 1 94 ? 16.936 5.458 -37.031 1.00 81.38 94 ILE A O 1
ATOM 774 N N . ILE A 1 95 ? 15.796 5.021 -38.914 1.00 83.06 95 ILE A N 1
ATOM 775 C CA . ILE A 1 95 ? 14.492 4.864 -38.246 1.00 83.06 95 ILE A CA 1
ATOM 776 C C . ILE A 1 95 ? 14.523 3.706 -37.238 1.00 83.06 95 ILE A C 1
ATOM 778 O O . 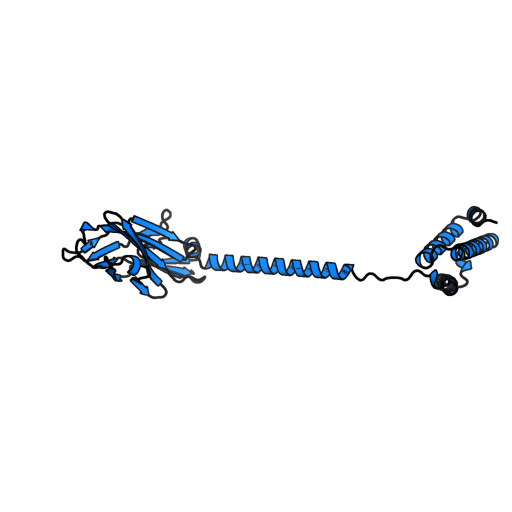ILE A 1 95 ? 14.051 3.863 -36.113 1.00 83.06 95 ILE A O 1
ATOM 782 N N . ILE A 1 96 ? 15.119 2.568 -37.612 1.00 84.81 96 ILE A N 1
ATOM 783 C CA . ILE A 1 96 ? 15.249 1.404 -36.722 1.00 84.81 96 ILE A CA 1
ATOM 784 C C . ILE A 1 96 ? 16.100 1.754 -35.494 1.00 84.81 96 ILE A C 1
ATOM 786 O O . ILE A 1 96 ? 15.707 1.450 -34.370 1.00 84.81 96 ILE A O 1
ATOM 790 N N . LEU A 1 97 ? 17.230 2.441 -35.687 1.00 86.69 97 LEU A N 1
ATOM 791 C CA . LEU A 1 97 ? 18.101 2.872 -34.588 1.00 86.69 97 LEU A CA 1
ATOM 792 C C . LEU A 1 97 ? 17.379 3.791 -33.593 1.00 86.69 97 LEU A C 1
ATOM 794 O O . LEU A 1 97 ? 17.487 3.587 -32.385 1.00 86.69 97 LEU A O 1
ATOM 798 N N . VAL A 1 98 ? 16.606 4.763 -34.083 1.00 90.38 98 VAL A N 1
ATOM 799 C CA . VAL A 1 98 ? 15.833 5.674 -33.222 1.00 90.38 98 VAL A CA 1
ATOM 800 C C . VAL A 1 98 ? 14.766 4.915 -32.428 1.00 90.38 98 VAL A C 1
ATOM 802 O O . VAL A 1 98 ? 14.630 5.140 -31.226 1.00 90.38 98 VAL A O 1
ATOM 805 N N . ALA A 1 99 ? 14.053 3.976 -33.056 1.00 87.75 99 ALA A N 1
ATOM 806 C CA . ALA A 1 99 ? 13.042 3.167 -32.374 1.00 87.75 99 ALA A CA 1
ATOM 807 C C . ALA A 1 99 ? 13.640 2.312 -31.241 1.00 87.75 99 ALA A C 1
ATOM 809 O O . ALA A 1 99 ? 13.060 2.232 -30.158 1.00 87.75 99 ALA A O 1
ATOM 810 N N . VAL A 1 100 ? 14.823 1.725 -31.458 1.00 90.81 100 VAL A N 1
ATOM 811 C CA . VAL A 1 100 ? 15.532 0.936 -30.437 1.00 90.81 100 VAL A CA 1
ATOM 812 C C . VAL A 1 100 ? 15.946 1.805 -29.248 1.00 90.81 100 VAL A C 1
ATOM 814 O O . VAL A 1 100 ? 15.753 1.396 -28.105 1.00 90.81 100 VAL A O 1
ATOM 817 N N . ILE A 1 101 ? 16.459 3.015 -29.491 1.00 90.69 101 ILE A N 1
ATOM 818 C CA . ILE A 1 101 ? 16.840 3.944 -28.415 1.00 90.69 101 ILE A CA 1
ATOM 819 C C . ILE A 1 101 ? 15.620 4.317 -27.567 1.00 90.69 101 ILE A C 1
ATOM 821 O O . ILE A 1 101 ? 15.688 4.229 -26.344 1.00 90.69 101 ILE A O 1
ATOM 825 N N . ILE A 1 102 ? 14.491 4.659 -28.199 1.00 90.12 102 ILE A N 1
ATOM 826 C CA . ILE A 1 102 ? 13.248 4.997 -27.487 1.00 90.12 102 ILE A CA 1
ATOM 827 C C . ILE A 1 102 ? 12.786 3.824 -26.613 1.00 90.12 102 ILE A C 1
ATOM 829 O O . ILE A 1 102 ? 12.432 4.030 -25.453 1.00 90.12 102 ILE A O 1
ATOM 833 N N . LEU A 1 103 ? 12.831 2.594 -27.136 1.00 90.00 103 LEU A N 1
ATOM 834 C CA . LEU A 1 103 ? 12.426 1.399 -26.396 1.00 90.00 103 LEU A CA 1
ATOM 835 C C . LEU A 1 103 ? 13.313 1.156 -25.161 1.00 90.00 103 LEU A C 1
ATOM 837 O O . LEU A 1 103 ? 12.801 0.874 -24.078 1.00 90.00 103 LEU A O 1
ATOM 841 N N . ILE A 1 104 ? 14.635 1.300 -25.309 1.00 86.19 104 ILE A N 1
ATOM 842 C CA . ILE A 1 104 ? 15.598 1.140 -24.208 1.00 86.19 104 ILE A CA 1
ATOM 843 C C . ILE A 1 104 ? 15.389 2.229 -23.152 1.00 86.19 104 ILE A C 1
ATOM 845 O O . ILE A 1 104 ? 15.342 1.922 -21.960 1.00 86.19 104 ILE A O 1
ATOM 849 N N . SER A 1 105 ? 15.230 3.488 -23.572 1.00 84.06 105 SER A N 1
ATOM 850 C CA . SER A 1 105 ? 14.963 4.605 -22.663 1.00 84.06 105 SER A CA 1
ATOM 851 C C . SER A 1 105 ? 13.656 4.408 -21.895 1.00 84.06 105 SER A C 1
ATOM 853 O O . SER A 1 105 ? 13.641 4.587 -20.680 1.00 84.06 105 SER A O 1
ATOM 855 N N . PHE A 1 106 ? 12.583 3.977 -22.565 1.00 82.19 106 PHE A N 1
ATOM 856 C CA . PHE A 1 106 ? 11.306 3.687 -21.913 1.00 82.19 106 PHE A CA 1
ATOM 857 C C . PHE A 1 106 ? 11.441 2.557 -20.884 1.00 82.19 106 PHE A C 1
ATOM 859 O O . PHE A 1 106 ? 11.048 2.726 -19.733 1.00 82.19 106 PHE A O 1
ATOM 866 N N . TYR A 1 107 ? 12.082 1.444 -21.256 1.00 79.06 107 TYR A N 1
ATOM 867 C CA . TYR A 1 107 ? 12.316 0.321 -20.345 1.00 79.06 107 TYR A CA 1
ATOM 868 C C . TYR A 1 107 ? 13.142 0.722 -19.111 1.00 79.06 107 TYR A C 1
ATOM 870 O O . TYR A 1 107 ? 12.811 0.330 -17.990 1.00 79.06 107 TYR A O 1
ATOM 878 N N . ALA A 1 108 ? 14.190 1.534 -19.292 1.00 70.75 108 ALA A N 1
ATOM 879 C CA . ALA A 1 108 ? 15.019 2.030 -18.196 1.00 70.75 108 ALA A CA 1
ATOM 880 C C . ALA A 1 108 ? 14.230 2.935 -17.233 1.00 70.75 108 ALA A C 1
ATOM 882 O O . ALA A 1 108 ? 14.335 2.766 -16.017 1.00 70.75 108 ALA A O 1
ATOM 883 N N . ILE A 1 109 ? 13.402 3.843 -17.764 1.00 66.44 109 ILE A N 1
ATOM 884 C CA . ILE A 1 109 ? 12.553 4.728 -16.956 1.00 66.44 109 ILE A CA 1
ATOM 885 C C . ILE A 1 109 ? 11.527 3.901 -16.172 1.00 66.44 109 ILE A C 1
ATOM 887 O O . ILE A 1 109 ? 11.459 4.031 -14.952 1.00 66.44 109 ILE A O 1
ATOM 891 N N . SER A 1 110 ? 10.800 2.982 -16.816 1.00 60.59 110 SER A N 1
ATOM 892 C CA . SER A 1 110 ? 9.818 2.124 -16.132 1.00 60.59 110 SER A CA 1
ATOM 893 C C . SER A 1 110 ? 10.443 1.290 -15.009 1.00 60.59 110 SER A C 1
ATOM 895 O O . SER A 1 110 ? 9.880 1.200 -13.920 1.00 60.59 110 SER A O 1
ATOM 897 N N . ARG A 1 111 ? 11.640 0.726 -15.232 1.00 62.09 111 ARG A N 1
ATOM 898 C CA . ARG A 1 111 ? 12.416 0.037 -14.186 1.00 62.09 111 ARG A CA 1
ATOM 899 C C . ARG A 1 111 ? 12.807 0.976 -13.049 1.00 62.09 111 ARG A C 1
ATOM 901 O O . ARG A 1 111 ? 12.711 0.570 -11.898 1.00 62.09 111 ARG A O 1
ATOM 908 N N . SER A 1 112 ? 13.254 2.196 -13.347 1.00 58.00 112 SER A N 1
ATOM 909 C CA . SER A 1 112 ? 13.649 3.151 -12.304 1.00 58.00 112 SER A CA 1
ATOM 910 C C . SER A 1 112 ? 12.481 3.572 -11.416 1.00 58.00 112 SER A C 1
ATOM 912 O O . SER A 1 112 ? 12.664 3.615 -10.206 1.00 58.00 112 SER A O 1
ATOM 914 N N . VAL A 1 113 ? 11.285 3.780 -11.982 1.00 57.56 113 VAL A N 1
ATOM 915 C CA . VAL A 1 113 ? 10.079 4.104 -11.202 1.00 57.56 113 VAL A CA 1
ATOM 916 C C . VAL A 1 113 ? 9.689 2.928 -10.308 1.00 57.56 113 VAL A C 1
ATOM 918 O O . VAL A 1 113 ? 9.536 3.103 -9.107 1.00 57.56 113 VAL A O 1
ATOM 921 N N . ALA A 1 114 ? 9.651 1.708 -10.852 1.00 58.84 114 ALA A N 1
ATOM 922 C CA . ALA A 1 114 ? 9.321 0.518 -10.067 1.00 58.84 114 ALA A CA 1
ATOM 923 C C . ALA A 1 114 ? 10.327 0.241 -8.930 1.00 58.84 114 ALA A C 1
ATOM 925 O O . ALA A 1 114 ? 9.940 -0.200 -7.851 1.00 58.84 114 ALA A O 1
ATOM 926 N N . ILE A 1 115 ? 11.620 0.499 -9.157 1.00 59.19 115 ILE A N 1
ATOM 927 C CA . ILE A 1 115 ? 12.660 0.358 -8.127 1.00 59.19 115 ILE A CA 1
ATOM 928 C C . ILE A 1 115 ? 12.536 1.459 -7.067 1.00 59.19 115 ILE A C 1
ATOM 930 O O . ILE A 1 115 ? 12.771 1.187 -5.890 1.00 59.19 115 ILE A O 1
ATOM 934 N N . ASP A 1 116 ? 12.199 2.689 -7.456 1.00 59.12 116 ASP A N 1
ATOM 935 C CA . ASP A 1 116 ? 12.035 3.794 -6.508 1.00 59.12 116 ASP A CA 1
ATOM 936 C C . ASP A 1 116 ? 10.787 3.599 -5.634 1.00 59.12 116 ASP A C 1
ATOM 938 O O . ASP A 1 116 ? 10.868 3.758 -4.418 1.00 59.12 116 ASP A O 1
ATOM 942 N N . ASP A 1 117 ? 9.682 3.120 -6.211 1.00 59.94 117 ASP A N 1
ATOM 943 C CA . ASP A 1 117 ? 8.474 2.744 -5.465 1.00 59.94 117 ASP A CA 1
ATOM 944 C C . ASP A 1 117 ? 8.750 1.593 -4.488 1.00 59.94 117 ASP A C 1
ATOM 946 O O . ASP A 1 117 ? 8.344 1.650 -3.327 1.00 59.94 117 ASP A O 1
ATOM 950 N N . GLN A 1 118 ? 9.525 0.581 -4.901 1.00 60.12 118 GLN A N 1
ATOM 951 C CA . GLN A 1 118 ? 9.955 -0.487 -3.992 1.00 60.12 118 GLN A CA 1
ATOM 952 C C . GLN A 1 118 ? 10.817 0.036 -2.841 1.00 60.12 118 GLN A C 1
ATOM 954 O O . GLN A 1 118 ? 10.640 -0.403 -1.710 1.00 60.12 118 GLN A O 1
ATOM 959 N N . LYS A 1 119 ? 11.722 0.991 -3.086 1.00 59.12 119 LYS A N 1
ATOM 960 C CA . LYS A 1 119 ? 12.564 1.590 -2.034 1.00 59.12 119 LYS A CA 1
ATOM 961 C C . LYS A 1 119 ? 11.787 2.464 -1.049 1.00 59.12 119 LYS A C 1
ATOM 963 O O . LYS A 1 119 ? 12.296 2.731 0.038 1.00 59.12 119 LYS A O 1
ATOM 968 N N . ARG A 1 120 ? 10.587 2.910 -1.426 1.00 62.38 120 ARG A N 1
ATOM 969 C CA . ARG A 1 120 ? 9.652 3.673 -0.586 1.00 62.38 120 ARG A CA 1
ATOM 970 C C . ARG A 1 120 ? 8.600 2.788 0.086 1.00 62.38 120 ARG A C 1
ATOM 972 O O . ARG A 1 120 ? 7.778 3.297 0.843 1.00 62.38 120 ARG A O 1
ATOM 979 N N . ALA A 1 121 ? 8.607 1.484 -0.185 1.00 69.94 121 ALA A N 1
ATOM 980 C CA . ALA A 1 121 ? 7.687 0.549 0.436 1.00 69.94 121 ALA A CA 1
ATOM 981 C C . ALA A 1 121 ? 8.132 0.219 1.869 1.00 69.94 121 ALA A C 1
ATOM 983 O O . ALA A 1 121 ? 9.305 -0.075 2.118 1.00 69.94 121 ALA A O 1
ATOM 984 N N . MET A 1 122 ? 7.176 0.168 2.792 1.00 73.38 122 MET A N 1
ATOM 985 C CA . MET A 1 122 ? 7.343 -0.285 4.171 1.00 73.38 122 MET A CA 1
ATOM 986 C C . MET A 1 122 ? 8.064 -1.637 4.216 1.00 73.38 122 MET A C 1
ATOM 988 O O . MET A 1 122 ? 8.955 -1.834 5.036 1.00 73.38 122 MET A O 1
ATOM 992 N N . GLY A 1 123 ? 7.766 -2.541 3.275 1.00 66.75 123 GLY A N 1
ATOM 993 C CA . GLY A 1 123 ? 8.449 -3.834 3.172 1.00 66.75 123 GLY A CA 1
ATOM 994 C C . GLY A 1 123 ? 9.954 -3.739 2.948 1.00 66.75 123 GLY A C 1
ATOM 995 O O . GLY A 1 123 ? 10.709 -4.473 3.580 1.00 66.75 123 GLY A O 1
ATOM 996 N N . TYR A 1 124 ? 10.408 -2.802 2.114 1.00 68.44 124 TYR A N 1
ATOM 997 C CA . TYR A 1 124 ? 11.838 -2.601 1.889 1.00 68.44 124 TYR A CA 1
ATOM 998 C C . TYR A 1 124 ? 12.533 -2.057 3.140 1.00 68.44 124 TYR A C 1
ATOM 1000 O O . TYR A 1 124 ? 13.636 -2.494 3.464 1.00 68.44 124 TYR A O 1
ATOM 1008 N N . LEU A 1 125 ? 11.884 -1.148 3.876 1.00 70.31 125 LEU A N 1
ATOM 1009 C CA . LEU A 1 125 ? 12.423 -0.635 5.139 1.00 70.31 125 LEU A CA 1
ATOM 1010 C C . LEU A 1 125 ? 12.480 -1.718 6.224 1.00 70.31 125 LEU A C 1
ATOM 1012 O O . LEU A 1 125 ? 13.434 -1.755 6.997 1.00 70.31 125 LEU A O 1
ATOM 1016 N N . GLN A 1 126 ? 11.489 -2.612 6.256 1.00 68.62 126 GLN A N 1
ATOM 1017 C CA . GLN A 1 126 ? 11.417 -3.720 7.210 1.00 68.62 126 GLN A CA 1
ATOM 1018 C C . GLN A 1 126 ? 12.449 -4.825 6.962 1.00 68.62 126 GLN A C 1
ATOM 1020 O O . GLN A 1 126 ? 12.888 -5.479 7.902 1.00 68.62 126 GLN A O 1
ATOM 1025 N N . GLU A 1 127 ? 12.811 -5.086 5.709 1.00 69.81 127 GLU A N 1
ATOM 1026 C CA . GLU A 1 127 ? 13.701 -6.205 5.361 1.00 69.81 127 GLU A CA 1
ATOM 1027 C C . GLU A 1 127 ? 15.161 -5.768 5.188 1.00 69.81 127 GLU A C 1
ATOM 1029 O O . GLU A 1 127 ? 16.077 -6.592 5.204 1.00 69.81 127 GLU A O 1
ATOM 1034 N N . SER A 1 128 ? 15.403 -4.466 5.042 1.00 66.75 128 SER A N 1
ATOM 1035 C CA . SER A 1 128 ? 16.737 -3.914 4.838 1.00 66.75 128 SER A CA 1
ATOM 1036 C C . SER A 1 128 ? 17.496 -3.729 6.151 1.00 66.75 128 SER A C 1
ATOM 1038 O O . SER A 1 128 ? 17.069 -3.022 7.061 1.00 66.75 128 SER A O 1
ATOM 1040 N N . SER A 1 129 ? 18.722 -4.254 6.205 1.00 68.25 129 SER A N 1
ATOM 1041 C CA . SER A 1 129 ? 19.647 -4.047 7.326 1.00 68.25 129 SER A CA 1
ATOM 1042 C C . SER A 1 129 ? 20.104 -2.594 7.501 1.00 68.25 129 SER A C 1
ATOM 1044 O O . SER A 1 129 ? 20.726 -2.275 8.519 1.00 68.25 129 SER A O 1
ATOM 1046 N N . ASN A 1 130 ? 19.833 -1.724 6.523 1.00 74.88 130 ASN A N 1
ATOM 1047 C CA . ASN A 1 130 ? 20.274 -0.327 6.514 1.00 74.88 130 ASN A CA 1
ATOM 1048 C C . ASN A 1 130 ? 19.379 0.593 7.348 1.00 74.88 130 ASN A C 1
ATOM 1050 O O . ASN A 1 130 ? 19.731 1.749 7.555 1.00 74.88 130 ASN A O 1
ATOM 1054 N N . TYR A 1 131 ? 18.248 0.092 7.844 1.00 76.19 131 TYR A N 1
ATOM 1055 C CA . TYR A 1 131 ? 17.353 0.846 8.710 1.00 76.19 131 TYR A CA 1
ATOM 1056 C C . TYR A 1 131 ? 17.387 0.282 10.125 1.00 76.19 131 TYR A C 1
ATOM 1058 O O . TYR A 1 131 ? 17.660 -0.900 10.353 1.00 76.19 131 TYR A O 1
ATOM 1066 N N . ARG A 1 132 ? 17.163 1.162 11.098 1.00 78.62 132 ARG A N 1
ATOM 1067 C CA . ARG A 1 132 ? 16.817 0.790 12.469 1.00 78.62 132 ARG A CA 1
ATOM 1068 C C . ARG A 1 132 ? 15.338 1.075 12.683 1.00 78.62 132 ARG A C 1
ATOM 1070 O O . ARG A 1 132 ? 14.832 2.082 12.183 1.00 78.62 132 ARG A O 1
ATOM 1077 N N . THR A 1 133 ? 14.690 0.217 13.453 1.00 79.69 133 THR A N 1
ATOM 1078 C CA . THR A 1 133 ? 13.299 0.405 13.850 1.00 79.69 133 THR A CA 1
ATOM 1079 C C . THR A 1 133 ? 13.252 0.877 15.283 1.00 79.69 133 THR A C 1
ATOM 1081 O O . THR A 1 133 ? 13.906 0.309 16.152 1.00 79.69 133 THR A O 1
ATOM 1084 N N . ILE A 1 134 ? 12.489 1.934 15.512 1.00 82.06 134 ILE A N 1
ATOM 1085 C CA . ILE A 1 134 ? 12.170 2.433 16.840 1.00 82.06 134 ILE A CA 1
ATOM 1086 C C . ILE A 1 134 ? 10.665 2.286 16.989 1.00 82.06 134 ILE A C 1
ATOM 1088 O O . ILE A 1 134 ? 9.904 2.829 16.187 1.00 82.06 134 ILE A O 1
ATOM 1092 N N . GLN A 1 135 ? 10.255 1.543 18.008 1.00 78.69 135 GLN A N 1
ATOM 1093 C CA . GLN A 1 135 ? 8.864 1.478 18.419 1.00 78.69 135 GLN A CA 1
ATOM 1094 C C . GLN A 1 135 ? 8.665 2.384 19.617 1.00 78.69 135 GLN A C 1
ATOM 1096 O O . GLN A 1 135 ? 9.457 2.384 20.561 1.00 78.69 135 GLN A O 1
ATOM 1101 N N . GLN A 1 136 ? 7.598 3.159 19.559 1.00 79.69 136 GLN A N 1
ATOM 1102 C CA . GLN A 1 136 ? 7.171 3.998 20.651 1.00 79.69 136 GLN A CA 1
ATOM 1103 C C . GLN A 1 136 ? 5.688 3.742 20.870 1.00 79.69 136 GLN A C 1
ATOM 1105 O O . GLN A 1 136 ? 4.873 4.016 19.988 1.00 79.69 136 GLN A O 1
ATOM 1110 N N . GLU A 1 137 ? 5.341 3.234 22.051 1.00 73.38 137 GLU A N 1
ATOM 1111 C CA . GLU A 1 137 ? 3.960 3.280 22.518 1.00 73.38 137 GLU A CA 1
ATOM 1112 C C . GLU A 1 137 ? 3.516 4.739 22.506 1.00 73.38 137 GLU A C 1
ATOM 1114 O O . GLU A 1 137 ? 4.106 5.610 23.163 1.00 73.38 137 GLU A O 1
ATOM 1119 N N . THR A 1 138 ? 2.490 5.027 21.720 1.00 68.81 138 THR A N 1
ATOM 1120 C CA . THR A 1 138 ? 1.835 6.319 21.809 1.00 68.81 138 THR A CA 1
ATOM 1121 C C . THR A 1 138 ? 0.876 6.232 22.986 1.00 68.81 138 THR A C 1
ATOM 1123 O O . THR A 1 138 ? 0.072 5.312 23.096 1.00 68.81 138 THR A O 1
ATOM 1126 N N . LYS A 1 139 ? 0.927 7.210 23.894 1.00 61.59 139 LYS A N 1
ATOM 1127 C CA . LYS A 1 139 ? -0.087 7.340 24.958 1.00 61.59 139 LYS A CA 1
ATOM 1128 C C . LYS A 1 139 ? -1.439 7.819 24.408 1.00 61.59 139 LYS A C 1
ATOM 1130 O O . LYS A 1 139 ? -2.299 8.255 25.171 1.00 61.59 139 LYS A O 1
ATOM 1135 N N . GLU A 1 140 ? -1.596 7.821 23.090 1.00 67.62 140 GLU A N 1
ATOM 1136 C CA . GLU A 1 140 ? -2.722 8.397 22.384 1.00 67.62 140 GLU A CA 1
ATOM 1137 C C . GLU A 1 140 ? -3.779 7.311 22.197 1.00 67.62 140 GLU A C 1
ATOM 1139 O O . GLU A 1 140 ? -3.572 6.309 21.521 1.00 67.62 140 GLU A O 1
ATOM 1144 N N . SER A 1 141 ? -4.928 7.512 22.836 1.00 78.69 141 SER A N 1
ATOM 1145 C CA . SER A 1 141 ? -6.140 6.756 22.545 1.00 78.69 141 SER A CA 1
ATOM 1146 C C . SER A 1 141 ? -7.067 7.624 21.706 1.00 78.69 141 SER A C 1
ATOM 1148 O O . SER A 1 141 ? -7.312 8.775 22.079 1.00 78.69 141 SER A O 1
ATOM 1150 N N . ALA A 1 142 ? -7.623 7.079 20.632 1.00 87.19 142 ALA A N 1
ATOM 1151 C CA . ALA A 1 142 ? -8.534 7.801 19.755 1.00 87.19 142 ALA A CA 1
ATOM 1152 C C . ALA A 1 142 ? -9.974 7.339 20.001 1.00 87.19 142 ALA A C 1
ATOM 1154 O O . ALA A 1 142 ? -10.330 6.202 19.695 1.00 87.19 142 ALA A O 1
ATOM 1155 N N . ALA A 1 143 ? -10.796 8.214 20.586 1.00 92.38 143 ALA A N 1
ATOM 1156 C CA . ALA A 1 143 ? -12.214 7.951 20.805 1.00 92.38 143 ALA A CA 1
ATOM 1157 C C . ALA A 1 143 ? -13.061 8.543 19.672 1.00 92.38 143 ALA A C 1
ATOM 1159 O O . ALA A 1 143 ? -12.859 9.691 19.278 1.00 92.38 143 ALA A O 1
ATOM 1160 N N . PHE A 1 144 ? -14.037 7.782 19.189 1.00 94.75 144 PHE A N 1
ATOM 1161 C CA . PHE A 1 144 ? -14.915 8.170 18.092 1.00 94.75 144 PHE A CA 1
ATOM 1162 C C . PHE A 1 144 ? -16.328 7.624 18.299 1.00 94.75 144 PHE A C 1
ATOM 1164 O O . PHE A 1 144 ? -16.544 6.664 19.037 1.00 94.75 144 PHE A O 1
ATOM 1171 N N . THR A 1 145 ? -17.309 8.263 17.671 1.00 97.06 145 THR A N 1
ATOM 1172 C CA . THR A 1 145 ? -18.698 7.790 17.678 1.00 97.06 145 THR A CA 1
ATOM 1173 C C . THR A 1 145 ? -18.928 6.922 16.452 1.00 97.06 145 THR A C 1
ATOM 1175 O O . THR A 1 145 ? -18.635 7.369 15.346 1.00 97.06 145 THR A O 1
ATOM 1178 N N . PHE A 1 146 ? -19.473 5.728 16.663 1.00 97.38 146 PHE A N 1
ATOM 1179 C CA . PHE A 1 146 ? -19.873 4.775 15.636 1.00 97.38 146 PHE A CA 1
ATOM 1180 C C . PHE A 1 146 ? -21.401 4.765 15.512 1.00 97.38 146 PHE A C 1
ATOM 1182 O O . PHE A 1 146 ? -22.109 4.520 16.492 1.00 97.38 146 PHE A O 1
ATOM 1189 N N . ASN A 1 147 ? -21.913 5.081 14.327 1.00 97.06 147 ASN A N 1
ATOM 1190 C CA . ASN A 1 147 ? -23.333 5.159 14.004 1.00 97.06 147 ASN A CA 1
ATOM 1191 C C . ASN A 1 147 ? -23.901 3.762 13.718 1.00 97.06 147 ASN A C 1
ATOM 1193 O O . ASN A 1 147 ? -23.423 3.073 12.820 1.00 97.06 147 ASN A O 1
ATOM 1197 N N . LEU A 1 148 ? -24.937 3.362 14.457 1.00 96.75 148 LEU A N 1
ATOM 1198 C CA . LEU A 1 148 ? -25.583 2.052 14.326 1.00 96.75 148 LEU A CA 1
ATOM 1199 C C . LEU A 1 148 ? -26.810 2.089 13.400 1.00 96.75 148 LEU A C 1
ATOM 1201 O O . LEU A 1 148 ? -27.273 1.041 12.961 1.00 96.75 148 LEU A O 1
ATOM 1205 N N . LYS A 1 149 ? -27.344 3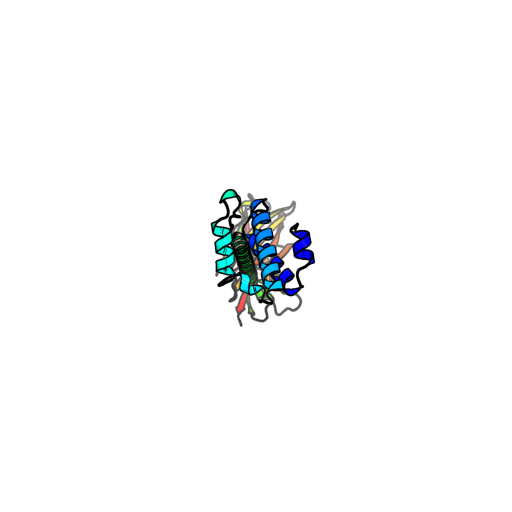.279 13.092 1.00 94.50 149 LYS A N 1
ATOM 1206 C CA . LYS A 1 149 ? -28.504 3.458 12.199 1.00 94.50 149 LYS A CA 1
ATOM 1207 C C . LYS A 1 149 ? -28.134 3.441 10.722 1.00 94.50 149 LYS A C 1
ATOM 1209 O O . LYS A 1 149 ? -28.920 2.980 9.901 1.00 94.50 149 LYS A O 1
ATOM 1214 N N . GLU A 1 150 ? -26.967 3.980 10.391 1.00 94.25 150 GLU A N 1
ATOM 1215 C CA . GLU A 1 150 ? -26.473 4.092 9.019 1.00 94.25 150 GLU A CA 1
ATOM 1216 C C . GLU A 1 150 ? -25.010 3.646 8.986 1.00 94.25 150 GLU A C 1
ATOM 1218 O O . GLU A 1 150 ? -24.097 4.458 9.133 1.00 94.25 150 GLU A O 1
ATOM 1223 N N . LEU A 1 151 ? -24.787 2.336 8.847 1.00 93.69 151 LEU A N 1
ATOM 1224 C CA . LEU A 1 151 ? -23.460 1.728 8.996 1.00 93.69 151 LEU A CA 1
ATOM 1225 C C . LEU A 1 151 ? -22.433 2.284 8.004 1.00 93.69 151 LEU A C 1
ATOM 1227 O O . LEU A 1 151 ? -21.328 2.635 8.413 1.00 93.69 151 LEU A O 1
ATOM 1231 N N . SER A 1 152 ? -22.827 2.469 6.743 1.00 92.38 152 SER A N 1
ATOM 1232 C CA . SER A 1 152 ? -21.958 3.018 5.696 1.00 92.38 152 SER A CA 1
ATOM 1233 C C . SER A 1 152 ? -21.526 4.463 5.961 1.00 92.38 152 SER A C 1
ATOM 1235 O O . SER A 1 152 ? -20.544 4.923 5.393 1.00 92.38 152 SER A O 1
ATOM 1237 N N . SER A 1 153 ? -22.222 5.205 6.837 1.00 95.19 153 SER A N 1
ATOM 1238 C CA . SER A 1 153 ? -21.803 6.565 7.217 1.00 95.19 153 SER A CA 1
ATOM 1239 C C . SER A 1 153 ? -20.515 6.591 8.048 1.00 95.19 153 SER A C 1
ATOM 1241 O O . SER A 1 153 ? -19.894 7.645 8.178 1.00 95.19 153 SER A O 1
ATOM 1243 N N . ASN A 1 154 ? -20.117 5.443 8.608 1.00 96.06 154 ASN A N 1
ATOM 1244 C CA . ASN A 1 154 ? -18.867 5.298 9.347 1.00 96.06 154 ASN A CA 1
ATOM 1245 C C . ASN A 1 154 ? -17.665 5.085 8.416 1.00 96.06 154 ASN A C 1
ATOM 1247 O O . ASN A 1 154 ? -16.539 5.379 8.807 1.00 96.06 154 ASN A O 1
ATOM 1251 N N . GLU A 1 155 ? -17.869 4.581 7.197 1.00 95.12 155 GLU A N 1
ATOM 1252 C CA . GLU A 1 155 ? -16.781 4.352 6.243 1.00 95.12 155 GLU A CA 1
ATOM 1253 C C . GLU A 1 155 ? -16.087 5.672 5.877 1.00 95.12 155 GLU A C 1
ATOM 1255 O O . GLU A 1 155 ? -16.711 6.709 5.649 1.00 95.12 155 GLU A O 1
ATOM 1260 N N . GLY A 1 156 ? -14.757 5.652 5.852 1.00 93.62 156 GLY A N 1
ATOM 1261 C CA . GLY A 1 156 ? -13.927 6.837 5.652 1.00 93.62 156 GLY A CA 1
ATOM 1262 C C . GLY A 1 156 ? -13.835 7.762 6.871 1.00 93.62 156 GLY A C 1
ATOM 1263 O O . GLY A 1 156 ? -13.122 8.769 6.810 1.00 93.62 156 GLY A O 1
ATOM 1264 N N . GLN A 1 157 ? -14.498 7.448 7.991 1.00 94.81 157 GLN A N 1
ATOM 1265 C CA . GLN A 1 157 ? -14.360 8.220 9.223 1.00 94.81 157 GLN A CA 1
ATOM 1266 C C . GLN A 1 157 ? -12.914 8.154 9.718 1.00 94.81 157 GLN A C 1
ATOM 1268 O O . GLN A 1 157 ? -12.397 7.090 10.062 1.00 94.81 157 GLN A O 1
ATOM 1273 N N . LYS A 1 158 ? -12.262 9.318 9.777 1.00 94.88 158 LYS A N 1
ATOM 1274 C CA . LYS A 1 158 ? -10.891 9.452 10.271 1.00 94.88 158 LYS A CA 1
ATOM 1275 C C . LYS A 1 158 ? -10.875 9.378 11.798 1.00 94.88 158 LYS A C 1
ATOM 1277 O O . LYS A 1 158 ? -11.481 10.210 12.468 1.00 94.88 158 LYS A O 1
ATOM 1282 N N . ILE A 1 159 ? -10.174 8.382 12.327 1.00 94.75 159 ILE A N 1
ATOM 1283 C CA . ILE A 1 159 ? -10.041 8.096 13.760 1.00 94.75 159 ILE A CA 1
ATOM 1284 C C . ILE A 1 159 ? -8.775 8.736 14.328 1.00 94.75 159 ILE A C 1
ATOM 1286 O O . ILE A 1 159 ? -8.784 9.256 15.441 1.00 94.75 159 ILE A O 1
ATOM 1290 N N . TYR A 1 160 ? -7.697 8.730 13.546 1.00 93.19 160 TYR A N 1
ATOM 1291 C CA . TYR A 1 160 ? -6.406 9.292 13.926 1.00 93.19 160 TYR A CA 1
ATOM 1292 C C . TYR A 1 160 ? -5.802 10.100 12.778 1.00 93.19 160 TYR A C 1
ATOM 1294 O O . TYR A 1 160 ? -5.895 9.697 11.617 1.00 93.19 160 TYR A O 1
ATOM 1302 N N . GLU A 1 161 ? -5.147 11.211 13.115 1.00 92.31 161 GLU A N 1
ATOM 1303 C CA . GLU A 1 161 ? -4.319 11.999 12.203 1.00 92.31 161 GLU A CA 1
ATOM 1304 C C . GLU A 1 161 ? -3.180 12.661 12.976 1.00 92.31 161 GLU A C 1
ATOM 1306 O O . GLU A 1 161 ? -3.420 13.471 13.871 1.00 92.31 161 GLU A O 1
ATOM 1311 N N . GLY A 1 162 ? -1.940 12.338 12.619 1.00 88.25 162 GLY A N 1
ATOM 1312 C CA . GLY A 1 162 ? -0.770 12.888 13.292 1.00 88.25 162 GLY A CA 1
ATOM 1313 C C . GLY A 1 162 ? 0.519 12.583 12.545 1.00 88.25 162 GLY A C 1
ATOM 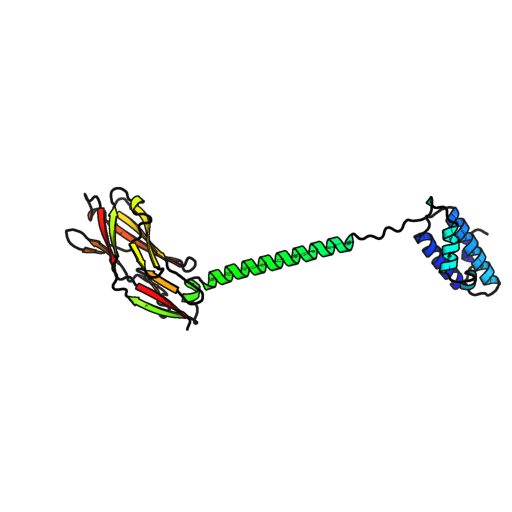1314 O O . GLY A 1 162 ? 0.773 11.440 12.174 1.00 88.25 162 GLY A O 1
ATOM 1315 N N . GLU A 1 163 ? 1.341 13.611 12.321 1.00 86.00 163 GLU A N 1
ATOM 1316 C CA . GLU A 1 163 ? 2.693 13.483 11.747 1.00 86.00 163 GLU A CA 1
ATOM 1317 C C . GLU A 1 163 ? 2.752 12.652 10.443 1.00 86.00 163 GLU A C 1
ATOM 1319 O O . GLU A 1 163 ? 3.639 11.819 10.273 1.00 86.00 163 GLU A O 1
ATOM 1324 N N . GLY A 1 164 ? 1.780 12.839 9.539 1.00 87.44 164 GLY A N 1
ATOM 1325 C CA . GLY A 1 164 ? 1.695 12.097 8.267 1.00 87.44 164 GLY A CA 1
ATOM 1326 C C . GLY A 1 164 ? 1.096 10.687 8.382 1.00 87.44 164 GLY A C 1
ATOM 1327 O O . GLY A 1 164 ? 1.042 9.956 7.398 1.00 87.44 164 GLY A O 1
ATOM 1328 N N . ASN A 1 165 ? 0.627 10.291 9.566 1.00 91.94 165 ASN A N 1
ATOM 1329 C CA . ASN A 1 165 ? -0.025 9.006 9.810 1.00 91.94 165 ASN A CA 1
ATOM 1330 C C . ASN A 1 165 ? -1.532 9.204 9.956 1.00 91.94 165 ASN A C 1
ATOM 1332 O O . ASN A 1 165 ? -1.981 10.177 10.569 1.00 91.94 165 ASN A O 1
ATOM 1336 N N . THR A 1 166 ? -2.312 8.268 9.424 1.00 94.62 166 THR A N 1
ATOM 1337 C CA . THR A 1 166 ? -3.773 8.294 9.523 1.00 94.62 166 THR A CA 1
ATOM 1338 C C . THR A 1 166 ? -4.326 6.916 9.842 1.00 94.62 166 THR A C 1
ATOM 1340 O O . THR A 1 166 ? -3.773 5.907 9.410 1.00 94.62 166 THR A O 1
ATOM 1343 N N . ILE A 1 167 ? -5.432 6.885 10.584 1.00 95.62 167 ILE A N 1
ATOM 1344 C CA . ILE A 1 167 ? -6.255 5.688 10.776 1.00 95.62 167 ILE A CA 1
ATOM 1345 C C . ILE A 1 167 ? -7.688 6.070 10.444 1.00 95.62 167 ILE A C 1
ATOM 1347 O O . ILE A 1 167 ? -8.177 7.088 10.940 1.00 95.62 167 ILE A O 1
ATOM 1351 N N . TYR A 1 168 ? -8.367 5.268 9.636 1.00 96.00 168 TYR A N 1
ATOM 1352 C CA . TYR A 1 168 ? -9.780 5.452 9.326 1.00 96.00 168 TYR A CA 1
ATOM 1353 C C . TYR A 1 168 ? -10.518 4.116 9.294 1.00 96.00 168 TYR A C 1
ATOM 1355 O O . TYR A 1 168 ? -9.894 3.060 9.185 1.00 96.00 168 TYR A O 1
ATOM 1363 N N . ILE A 1 169 ? -11.844 4.169 9.404 1.00 96.62 169 ILE A N 1
ATOM 1364 C CA . ILE A 1 169 ? -12.706 3.003 9.183 1.00 96.62 169 ILE A CA 1
ATOM 1365 C C . ILE A 1 169 ? -12.753 2.747 7.679 1.00 96.62 169 ILE A C 1
ATOM 1367 O O . ILE A 1 169 ? -13.258 3.584 6.931 1.00 96.62 169 ILE A O 1
ATOM 1371 N N . SER A 1 170 ? -12.184 1.637 7.224 1.00 95.75 170 SER A N 1
ATOM 1372 C CA . SER A 1 170 ? -12.111 1.311 5.800 1.00 95.75 170 SER A CA 1
ATOM 1373 C C . SER A 1 170 ? -13.387 0.668 5.277 1.00 95.75 170 SER A C 1
ATOM 1375 O O . SER A 1 170 ? -13.746 0.921 4.132 1.00 95.75 170 SER A O 1
ATOM 1377 N N . ASP A 1 171 ? -14.045 -0.142 6.105 1.00 96.50 171 ASP A N 1
ATOM 1378 C CA . ASP A 1 171 ? -15.258 -0.875 5.749 1.00 96.50 171 ASP A CA 1
ATOM 1379 C C . ASP A 1 171 ? -16.046 -1.257 7.012 1.00 96.50 171 ASP A C 1
ATOM 1381 O O . ASP A 1 171 ? -15.483 -1.349 8.114 1.00 96.50 171 ASP A O 1
ATOM 1385 N N . VAL A 1 172 ? -17.346 -1.492 6.854 1.00 96.06 172 VAL A N 1
ATOM 1386 C CA . VAL A 1 172 ? -18.233 -1.982 7.910 1.00 96.06 172 VAL A CA 1
ATOM 1387 C C . VAL A 1 172 ? -19.186 -3.022 7.339 1.00 96.06 172 VAL A C 1
ATOM 1389 O O . VAL A 1 172 ? -20.031 -2.713 6.503 1.00 96.06 172 VAL A O 1
ATOM 1392 N N . GLU A 1 173 ? -19.136 -4.239 7.874 1.00 95.25 173 GLU A N 1
ATOM 1393 C CA . GLU A 1 173 ? -20.075 -5.298 7.502 1.00 95.25 173 GLU A CA 1
ATOM 1394 C C . GLU A 1 173 ? -21.063 -5.591 8.636 1.00 95.25 173 GLU A C 1
ATOM 1396 O O . GLU A 1 173 ? -20.736 -5.548 9.826 1.00 95.25 173 GLU A O 1
ATOM 1401 N N . GLU A 1 174 ? -22.301 -5.916 8.266 1.00 95.75 174 GLU A N 1
ATOM 1402 C CA . GLU A 1 174 ? -23.336 -6.331 9.206 1.00 95.75 174 GLU A CA 1
ATOM 1403 C C . GLU A 1 174 ? -23.530 -7.849 9.165 1.00 95.75 174 GLU A C 1
ATOM 1405 O O . GLU A 1 174 ? -23.945 -8.417 8.155 1.00 95.75 174 GLU A O 1
ATOM 1410 N N . GLU A 1 175 ? -23.314 -8.504 10.302 1.00 94.69 175 GLU A N 1
ATOM 1411 C CA . GLU A 1 175 ? -23.655 -9.907 10.513 1.00 94.69 175 GLU A CA 1
ATOM 1412 C C . GLU A 1 175 ? -24.930 -10.049 11.365 1.00 94.69 175 GLU A C 1
ATOM 1414 O O . GLU A 1 175 ? -25.340 -9.111 12.062 1.00 94.69 175 GLU A O 1
ATOM 1419 N N . PRO A 1 176 ? -25.578 -11.233 11.392 1.00 96.06 176 PRO A N 1
ATOM 1420 C CA . PRO A 1 176 ? -26.771 -11.450 12.210 1.00 96.06 176 PRO A CA 1
ATOM 1421 C C . PRO A 1 176 ? -26.592 -11.089 13.694 1.00 96.06 176 PRO A C 1
ATOM 1423 O O . PRO A 1 176 ? -27.511 -10.541 14.298 1.00 96.06 176 PRO A O 1
ATOM 1426 N N . SER A 1 177 ? -25.419 -11.359 14.278 1.00 96.19 177 SER A N 1
ATOM 1427 C CA . SER A 1 177 ? -25.144 -11.141 15.707 1.00 96.19 177 SER A CA 1
ATOM 1428 C C . SER A 1 177 ? -24.184 -9.990 16.017 1.00 96.19 177 SER A C 1
ATOM 1430 O O . SER A 1 177 ? -23.991 -9.681 17.193 1.00 96.19 177 SER A O 1
ATOM 1432 N N . ALA A 1 178 ? -23.561 -9.368 15.016 1.00 97.31 178 ALA A N 1
ATOM 1433 C CA . ALA A 1 178 ? -22.488 -8.403 15.243 1.00 97.31 178 ALA A CA 1
ATOM 1434 C C . ALA A 1 178 ? -22.319 -7.407 14.090 1.00 97.31 178 ALA A C 1
ATOM 1436 O O . ALA A 1 178 ? -22.841 -7.607 12.997 1.00 97.31 178 ALA A O 1
ATOM 1437 N N . TYR A 1 179 ? -21.558 -6.351 14.356 1.00 97.12 179 TYR A N 1
ATOM 1438 C CA . TYR A 1 179 ? -20.981 -5.463 13.354 1.00 97.12 179 TYR A CA 1
ATOM 1439 C C . TYR A 1 179 ? -19.486 -5.756 13.246 1.00 97.12 179 TYR A C 1
ATOM 1441 O O . TYR A 1 179 ? -18.794 -5.854 14.265 1.00 97.12 179 TYR A O 1
ATOM 1449 N N . LEU A 1 180 ? -18.994 -5.907 12.024 1.00 97.06 180 LEU A N 1
ATOM 1450 C CA . LEU A 1 180 ? -17.588 -6.121 11.715 1.00 97.06 180 LEU A CA 1
ATOM 1451 C C . LEU A 1 180 ? -17.005 -4.777 11.279 1.00 97.06 180 LEU A C 1
ATOM 1453 O O . LEU A 1 180 ? -17.470 -4.190 10.308 1.00 97.06 180 LEU A O 1
ATOM 1457 N N . ILE A 1 181 ? -16.026 -4.265 12.021 1.00 97.44 181 ILE A N 1
ATOM 1458 C CA . ILE A 1 181 ? -15.456 -2.933 11.798 1.00 97.44 181 ILE A CA 1
ATOM 1459 C C . ILE A 1 181 ? -14.020 -3.098 11.325 1.00 97.44 181 ILE A C 1
ATOM 1461 O O . ILE A 1 181 ? -13.182 -3.616 12.071 1.00 97.44 181 ILE A O 1
ATOM 1465 N N . TYR A 1 182 ? -13.740 -2.649 10.105 1.00 96.62 182 TYR A N 1
ATOM 1466 C CA . TYR A 1 182 ? -12.416 -2.707 9.502 1.00 96.62 182 TYR A CA 1
ATOM 1467 C C . TYR A 1 182 ? -11.756 -1.337 9.543 1.00 96.62 182 TYR A C 1
ATOM 1469 O O . TYR A 1 182 ? -12.383 -0.305 9.311 1.00 96.62 182 TYR A O 1
ATOM 1477 N N . PHE A 1 183 ? -10.465 -1.336 9.838 1.00 96.06 183 PHE A N 1
ATOM 1478 C CA . PHE A 1 183 ? -9.646 -0.143 9.911 1.00 96.06 183 PHE A CA 1
ATOM 1479 C C . PHE A 1 183 ? -8.486 -0.266 8.938 1.00 96.06 183 PHE A C 1
ATOM 1481 O O . PHE A 1 183 ? -7.910 -1.345 8.772 1.00 96.06 183 PHE A O 1
ATOM 1488 N N . GLU A 1 184 ? -8.101 0.865 8.363 1.00 96.06 184 GLU A N 1
ATOM 1489 C CA . GLU A 1 184 ? -6.852 1.003 7.632 1.00 96.06 184 GLU A CA 1
ATOM 1490 C C . GLU A 1 184 ? -5.993 2.068 8.315 1.00 96.06 184 GLU A C 1
ATOM 1492 O O . GLU A 1 184 ? -6.400 3.224 8.462 1.00 96.06 184 GLU A O 1
ATOM 1497 N N . ALA A 1 185 ? -4.794 1.668 8.733 1.00 94.50 185 ALA A N 1
ATOM 1498 C CA . ALA A 1 185 ? -3.737 2.575 9.141 1.00 94.50 185 ALA A CA 1
ATOM 1499 C C . ALA A 1 185 ? -2.774 2.790 7.975 1.00 94.50 185 ALA A C 1
ATOM 1501 O O . ALA A 1 185 ? -2.359 1.840 7.312 1.00 94.50 185 ALA A O 1
ATOM 1502 N N . SER A 1 186 ? -2.382 4.036 7.742 1.00 92.88 186 SER A N 1
ATOM 1503 C CA . SER A 1 186 ? -1.395 4.398 6.728 1.00 92.88 186 SER A CA 1
ATOM 1504 C C . SER A 1 186 ? -0.403 5.413 7.275 1.00 92.88 186 SER A C 1
ATOM 1506 O O . SER A 1 186 ? -0.691 6.144 8.227 1.00 92.88 186 SER A O 1
ATOM 1508 N N . GLY A 1 187 ? 0.776 5.450 6.665 1.00 90.19 187 GLY A N 1
ATOM 1509 C CA . GLY A 1 187 ? 1.840 6.366 7.043 1.00 90.19 187 GLY A CA 1
ATOM 1510 C C . GLY A 1 187 ? 2.618 6.890 5.845 1.00 90.19 187 GLY A C 1
ATOM 1511 O O . GLY A 1 187 ? 2.409 6.469 4.703 1.00 90.19 187 GLY A O 1
ATOM 1512 N N . GLU A 1 188 ? 3.538 7.810 6.113 1.00 85.56 188 GLU A N 1
ATOM 1513 C CA . GLU A 1 188 ? 4.426 8.383 5.106 1.00 85.56 188 GLU A CA 1
ATOM 1514 C C . GLU A 1 188 ? 5.773 7.660 5.082 1.00 85.56 188 GLU A C 1
ATOM 1516 O O . GLU A 1 188 ? 6.431 7.470 6.108 1.00 85.56 188 GLU A O 1
ATOM 1521 N N . PHE A 1 189 ? 6.203 7.276 3.878 1.00 85.00 189 PHE A N 1
ATOM 1522 C CA . PHE A 1 189 ? 7.414 6.492 3.665 1.00 85.00 189 PHE A CA 1
ATOM 1523 C C . PHE A 1 189 ? 8.252 7.053 2.520 1.00 85.00 189 PHE A C 1
ATOM 1525 O O . PHE A 1 189 ? 7.750 7.483 1.480 1.00 85.00 189 PHE A O 1
ATOM 1532 N N . SER A 1 190 ? 9.566 7.015 2.709 1.00 81.25 190 SER A N 1
ATOM 1533 C CA . SER A 1 190 ? 10.561 7.493 1.759 1.00 81.25 190 SER A CA 1
ATOM 1534 C C . SER A 1 190 ? 11.832 6.647 1.830 1.00 81.25 190 SER A C 1
ATOM 1536 O O . SER A 1 190 ? 12.011 5.822 2.726 1.00 81.25 190 SER A O 1
ATOM 1538 N N . SER A 1 191 ? 12.783 6.922 0.937 1.00 75.88 191 SER A N 1
ATOM 1539 C CA . SER A 1 191 ? 14.118 6.319 0.992 1.00 75.88 191 SER A CA 1
ATOM 1540 C C . SER A 1 191 ? 14.964 6.768 2.195 1.00 75.88 191 SER A C 1
ATOM 1542 O O . SER A 1 191 ? 16.090 6.307 2.332 1.00 75.88 191 SER A O 1
ATOM 1544 N N . GLN A 1 192 ? 14.498 7.725 3.004 1.00 79.31 192 GLN A N 1
ATOM 1545 C CA . GLN A 1 192 ? 15.179 8.162 4.232 1.00 79.31 192 GLN A CA 1
ATOM 1546 C C . GLN A 1 192 ? 14.587 7.505 5.487 1.00 79.31 192 GLN A C 1
ATOM 1548 O O . GLN A 1 192 ? 15.148 7.619 6.578 1.00 79.31 192 GLN A O 1
ATOM 1553 N N . GLY A 1 193 ? 13.469 6.795 5.332 1.00 85.00 193 GLY A N 1
ATOM 1554 C CA . GLY A 1 193 ? 12.687 6.256 6.431 1.00 85.00 193 GLY A CA 1
ATOM 1555 C C . GLY A 1 193 ? 11.206 6.583 6.291 1.00 85.00 193 GLY A C 1
ATOM 1556 O O . GLY A 1 193 ? 10.759 7.122 5.274 1.00 85.00 193 GLY A O 1
ATOM 1557 N N . GLY A 1 194 ? 10.456 6.260 7.333 1.00 89.19 194 GLY A N 1
ATOM 1558 C CA . GLY A 1 194 ? 9.021 6.496 7.407 1.00 89.19 194 GLY A CA 1
ATOM 1559 C C . GLY A 1 194 ? 8.472 6.138 8.776 1.00 89.19 194 GLY A C 1
ATOM 1560 O O . GLY A 1 194 ? 9.201 5.622 9.630 1.00 89.19 194 GLY A O 1
ATOM 1561 N N . SER A 1 195 ? 7.189 6.391 8.981 1.00 91.12 195 SER A N 1
ATOM 1562 C CA . SER A 1 195 ? 6.488 5.958 10.184 1.00 91.12 195 SER A CA 1
ATOM 1563 C C . SER A 1 195 ? 5.104 5.435 9.858 1.00 91.12 195 SER A C 1
ATOM 1565 O O . SER A 1 195 ? 4.538 5.793 8.831 1.00 91.12 195 SER A O 1
ATOM 1567 N N . ILE A 1 196 ? 4.568 4.616 10.756 1.00 91.88 196 ILE A N 1
ATOM 1568 C CA . ILE A 1 196 ? 3.152 4.261 10.801 1.00 91.88 196 ILE A CA 1
ATOM 1569 C C . ILE A 1 196 ? 2.688 4.269 12.258 1.00 91.88 196 ILE A C 1
ATOM 1571 O O . ILE A 1 196 ? 3.421 3.825 13.146 1.00 91.88 196 ILE A O 1
ATOM 1575 N N . VAL A 1 197 ? 1.485 4.790 12.499 1.00 92.75 197 VAL A N 1
ATOM 1576 C CA . VAL A 1 197 ? 0.778 4.682 13.782 1.00 92.75 197 VAL A CA 1
ATOM 1577 C C . VAL A 1 197 ? -0.362 3.694 13.591 1.00 92.75 197 VAL A C 1
ATOM 1579 O O . VAL A 1 197 ? -1.199 3.887 12.712 1.00 92.75 197 VAL A O 1
ATOM 1582 N N . SER A 1 198 ? -0.368 2.618 14.372 1.00 92.75 198 SER A N 1
ATOM 1583 C CA . SER A 1 198 ? -1.273 1.481 14.186 1.00 92.75 198 SER A CA 1
ATOM 1584 C C . SER A 1 198 ? -1.473 0.736 15.507 1.00 92.75 198 SER A C 1
ATOM 1586 O O . SER A 1 198 ? -0.675 0.879 16.428 1.00 92.75 198 SER A O 1
ATOM 1588 N N . VAL A 1 199 ? -2.503 -0.105 15.605 1.00 91.56 199 VAL A N 1
ATOM 1589 C CA . VAL A 1 199 ? -2.612 -1.115 16.684 1.00 91.56 199 VAL A CA 1
ATOM 1590 C C . VAL A 1 199 ? -1.632 -2.281 16.483 1.00 91.56 199 VAL A C 1
ATOM 1592 O O . VAL A 1 199 ? -1.597 -3.221 17.273 1.00 91.56 199 VAL A O 1
ATOM 1595 N N . VAL A 1 200 ? -0.856 -2.245 15.401 1.00 89.75 200 VAL A N 1
ATOM 1596 C CA . VAL A 1 200 ? 0.121 -3.259 15.020 1.00 89.75 200 VAL A CA 1
ATOM 1597 C C . VAL A 1 200 ? 1.526 -2.736 15.310 1.00 89.75 200 VAL A C 1
ATOM 1599 O O . VAL A 1 200 ? 1.937 -1.699 14.782 1.00 89.75 200 VAL A O 1
ATOM 1602 N N . SER A 1 201 ? 2.284 -3.459 16.130 1.00 86.75 201 SER A N 1
ATOM 1603 C CA . SER A 1 201 ? 3.721 -3.243 16.273 1.00 86.75 201 SER A CA 1
ATOM 1604 C C . SER A 1 201 ? 4.460 -3.942 15.137 1.00 86.75 201 SER A C 1
ATOM 1606 O O . SER A 1 201 ? 4.062 -5.016 14.691 1.00 86.75 201 SER A O 1
ATOM 1608 N N . HIS A 1 202 ? 5.556 -3.350 14.661 1.00 83.56 202 HIS A N 1
ATOM 1609 C CA . HIS A 1 202 ? 6.428 -3.973 13.661 1.00 83.56 202 HIS A CA 1
ATOM 1610 C C . HIS A 1 202 ? 7.820 -4.163 14.255 1.00 83.56 202 HIS A C 1
ATOM 1612 O O . HIS A 1 202 ? 8.623 -3.226 14.304 1.00 83.56 202 HIS A O 1
ATOM 1618 N N . ASP A 1 203 ? 8.102 -5.357 14.773 1.00 74.12 203 ASP A N 1
ATOM 1619 C CA . ASP A 1 203 ? 9.377 -5.692 15.414 1.00 74.12 203 ASP A CA 1
ATOM 1620 C C . ASP A 1 203 ? 10.252 -6.529 14.477 1.00 74.12 203 ASP A C 1
ATOM 1622 O O . ASP A 1 203 ? 10.020 -7.718 14.261 1.00 74.12 203 ASP A O 1
ATOM 1626 N N . ILE A 1 204 ? 11.286 -5.899 13.915 1.00 63.09 204 ILE A N 1
ATOM 1627 C CA . ILE A 1 204 ? 12.231 -6.567 13.009 1.00 63.09 204 ILE A CA 1
ATOM 1628 C C . ILE A 1 204 ? 13.189 -7.488 13.786 1.00 63.09 204 ILE A C 1
ATOM 1630 O O . ILE A 1 204 ? 13.743 -8.430 13.216 1.00 63.09 204 ILE A O 1
ATOM 1634 N N . GLU A 1 205 ? 13.396 -7.259 15.086 1.00 60.78 205 GLU A N 1
ATOM 1635 C CA . GLU A 1 205 ? 14.313 -8.068 15.895 1.00 60.78 205 GLU A CA 1
ATOM 1636 C C . GLU A 1 205 ? 13.698 -9.427 16.275 1.00 60.78 205 GLU A C 1
ATOM 1638 O O . GLU A 1 205 ? 14.419 -10.422 16.443 1.00 60.78 205 GLU A O 1
ATOM 1643 N N . LYS A 1 206 ? 12.361 -9.527 16.305 1.00 60.91 206 LYS A N 1
ATOM 1644 C CA . LYS A 1 206 ? 11.625 -10.792 16.451 1.00 60.91 206 LYS A CA 1
ATOM 1645 C C . LYS A 1 206 ? 11.715 -11.626 15.161 1.00 60.91 206 LYS A C 1
ATOM 1647 O O . LYS A 1 206 ? 10.830 -11.622 14.311 1.00 60.91 206 LYS A O 1
ATOM 1652 N N . LYS A 1 207 ? 12.767 -12.451 15.056 1.00 51.56 207 LYS A N 1
ATOM 1653 C CA . LYS A 1 207 ? 13.098 -13.362 13.925 1.00 51.56 207 LYS A CA 1
ATOM 1654 C C . LYS A 1 207 ? 11.952 -14.199 13.316 1.00 51.56 207 LYS A C 1
ATOM 1656 O O . LYS A 1 207 ? 12.126 -14.718 12.216 1.00 51.56 207 LYS A O 1
ATOM 1661 N N . HIS A 1 208 ? 10.828 -14.390 14.011 1.00 50.81 208 HIS A N 1
ATOM 1662 C CA . HIS A 1 208 ? 9.731 -15.267 13.577 1.00 50.81 208 HIS A CA 1
ATOM 1663 C C . HIS A 1 208 ? 8.380 -14.566 13.363 1.00 50.81 208 HIS A C 1
ATOM 1665 O O . HIS A 1 208 ? 7.479 -15.190 12.806 1.00 50.81 208 HIS A O 1
ATOM 1671 N N . LYS A 1 209 ? 8.239 -13.289 13.743 1.00 60.81 209 LYS A N 1
ATOM 1672 C CA . LYS A 1 209 ? 7.060 -12.459 13.459 1.00 60.81 209 LYS A CA 1
ATOM 1673 C C . LYS A 1 209 ? 7.495 -11.000 13.371 1.00 60.81 209 LYS A C 1
ATOM 1675 O O . LYS A 1 209 ? 7.781 -10.387 14.388 1.00 60.81 209 LYS A O 1
ATOM 1680 N N . ALA A 1 210 ? 7.522 -10.468 12.151 1.00 71.75 210 ALA A N 1
ATOM 1681 C CA . ALA A 1 210 ? 7.908 -9.080 11.895 1.00 71.75 210 ALA A CA 1
ATOM 1682 C C . ALA A 1 210 ? 6.850 -8.054 12.353 1.00 71.75 210 ALA A C 1
ATOM 1684 O O . ALA A 1 210 ? 7.098 -6.856 12.255 1.00 71.75 210 ALA A O 1
ATOM 1685 N N . TYR A 1 211 ? 5.674 -8.516 12.796 1.00 80.88 211 TYR A N 1
ATOM 1686 C CA . TYR A 1 211 ? 4.587 -7.685 13.301 1.00 80.88 211 TYR A CA 1
ATOM 1687 C C . TYR A 1 211 ? 3.670 -8.448 14.272 1.00 80.88 211 TYR A C 1
ATOM 1689 O O . TYR A 1 211 ? 3.556 -9.677 14.187 1.00 80.88 211 TYR A O 1
ATOM 1697 N N . GLU A 1 212 ? 3.019 -7.721 15.180 1.00 85.25 212 GLU A N 1
ATOM 1698 C CA . GLU A 1 212 ? 2.130 -8.244 16.224 1.00 85.25 212 GLU A CA 1
ATOM 1699 C C . GLU A 1 212 ? 0.998 -7.245 16.525 1.00 85.25 212 GLU A C 1
ATOM 1701 O O . GLU A 1 212 ? 1.193 -6.037 16.423 1.00 85.25 212 GLU A O 1
ATOM 1706 N N . LEU A 1 213 ? -0.206 -7.739 16.836 1.00 87.56 213 LEU A N 1
ATOM 1707 C CA . LEU A 1 213 ? -1.324 -6.894 17.266 1.00 87.56 213 LEU A CA 1
ATOM 1708 C C . LEU A 1 213 ? -1.139 -6.577 18.755 1.00 87.56 213 LEU A C 1
ATOM 1710 O O . LEU A 1 213 ? -1.241 -7.486 19.573 1.00 87.56 213 LEU A O 1
ATOM 1714 N N . GLU A 1 214 ? -0.869 -5.318 19.085 1.00 87.81 214 GLU A N 1
ATOM 1715 C CA . GLU A 1 214 ? -0.689 -4.847 20.470 1.00 87.81 214 GLU A CA 1
ATOM 1716 C C . GLU A 1 214 ? -1.897 -4.032 20.953 1.00 87.81 214 GLU A C 1
ATOM 1718 O O . GLU A 1 214 ? -2.231 -4.041 22.135 1.00 87.81 214 GLU A O 1
ATOM 1723 N N . GLY A 1 215 ? -2.548 -3.316 20.032 1.00 89.19 215 GLY A N 1
ATOM 1724 C CA . GLY A 1 215 ? -3.659 -2.426 20.338 1.00 89.19 215 GLY A CA 1
ATOM 1725 C C . GLY A 1 215 ? -5.026 -3.098 20.313 1.00 89.19 215 GLY A C 1
ATOM 1726 O O . GLY A 1 215 ? -5.224 -4.171 19.741 1.00 89.19 215 GLY A O 1
ATOM 1727 N N . SER A 1 216 ? -5.999 -2.414 20.910 1.00 93.00 216 SER A N 1
ATOM 1728 C CA . SER A 1 216 ? -7.372 -2.900 21.055 1.00 93.00 216 SER A CA 1
ATOM 1729 C C . SER A 1 216 ? -8.398 -1.824 20.709 1.00 93.00 216 SER A C 1
ATOM 1731 O O . SER A 1 216 ? -8.107 -0.623 20.689 1.00 93.00 216 SER A O 1
ATOM 1733 N N . VAL A 1 217 ? -9.633 -2.257 20.459 1.00 95.75 217 VAL A N 1
ATOM 1734 C CA . VAL A 1 217 ? -10.790 -1.364 20.361 1.00 95.75 217 VAL A CA 1
ATOM 1735 C C . VAL A 1 217 ? -11.713 -1.650 21.518 1.00 95.75 217 VAL A C 1
ATOM 1737 O O . VAL A 1 217 ? -12.071 -2.793 21.770 1.00 95.75 217 VAL A O 1
ATOM 1740 N N . ASN A 1 218 ? -12.114 -0.599 22.215 1.00 95.94 218 ASN A N 1
ATOM 1741 C CA . ASN A 1 218 ? -13.014 -0.689 23.346 1.00 95.94 218 ASN A CA 1
ATOM 1742 C C . ASN A 1 218 ? -14.337 0.001 23.036 1.00 95.94 218 ASN A C 1
ATOM 1744 O O . ASN A 1 218 ? -14.339 1.147 22.592 1.00 95.94 218 ASN A O 1
ATOM 1748 N N . ALA A 1 219 ? -15.454 -0.654 23.331 1.00 96.44 219 ALA A N 1
ATOM 1749 C CA . ALA A 1 219 ? -16.753 -0.006 23.419 1.00 96.44 219 ALA A CA 1
ATOM 1750 C C . ALA A 1 219 ? -16.911 0.669 24.786 1.00 96.44 219 ALA A C 1
ATOM 1752 O O . ALA A 1 219 ? -16.712 0.050 25.834 1.00 96.44 219 ALA A O 1
ATOM 1753 N N . LEU A 1 220 ? -17.268 1.952 24.770 1.00 95.88 220 LEU A N 1
ATOM 1754 C CA . LEU A 1 220 ? -17.562 2.751 25.955 1.00 95.88 220 LEU A CA 1
ATOM 1755 C C . LEU A 1 220 ? -19.076 2.728 26.184 1.00 95.88 220 LEU A C 1
ATOM 1757 O O . LEU A 1 220 ? -19.814 3.507 25.580 1.00 95.88 220 LEU A O 1
ATOM 1761 N N . LEU A 1 221 ? -19.523 1.802 27.029 1.00 93.25 221 LEU A N 1
ATOM 1762 C CA . LEU A 1 221 ? -20.926 1.580 27.366 1.00 93.25 221 LEU A CA 1
ATOM 1763 C C . LEU A 1 221 ? -21.249 2.209 28.728 1.00 93.25 221 LEU A C 1
ATOM 1765 O O . LEU A 1 221 ? -20.362 2.432 29.555 1.00 93.25 221 LEU A O 1
ATOM 1769 N N . ASP A 1 222 ? -22.534 2.414 29.010 1.00 88.06 222 ASP A N 1
ATOM 1770 C CA . ASP A 1 222 ? -22.982 2.897 30.325 1.00 88.06 222 ASP A CA 1
ATOM 1771 C C . ASP A 1 222 ? -22.626 1.915 31.457 1.00 88.06 222 ASP A C 1
ATOM 1773 O O . ASP A 1 222 ? -22.344 2.323 32.584 1.00 88.06 222 ASP A O 1
ATOM 1777 N N . SER A 1 223 ? -22.591 0.611 31.155 1.00 88.31 223 SER A N 1
ATOM 1778 C CA . SER A 1 223 ? -22.194 -0.455 32.085 1.00 88.31 223 SER A CA 1
ATOM 1779 C C . SER A 1 223 ? -20.681 -0.561 32.297 1.00 88.31 223 SER A C 1
ATOM 1781 O O . SER A 1 223 ? -20.237 -1.374 33.108 1.00 88.31 223 SER A O 1
ATOM 1783 N N . GLY A 1 224 ? -19.884 0.219 31.563 1.00 91.94 224 GLY A N 1
ATOM 1784 C CA . GLY A 1 224 ? -18.429 0.193 31.611 1.00 91.94 224 GLY A CA 1
ATOM 1785 C C . GLY A 1 224 ? -17.782 0.034 30.238 1.00 91.94 224 GLY A C 1
ATOM 1786 O O . GLY A 1 224 ? -18.397 0.200 29.190 1.00 91.94 224 GLY A O 1
ATOM 1787 N N . THR A 1 225 ? -16.487 -0.263 30.249 1.00 94.25 225 THR A N 1
ATOM 1788 C CA . THR A 1 225 ? -15.695 -0.447 29.031 1.00 94.25 225 THR A CA 1
ATOM 1789 C C . THR A 1 225 ? -15.600 -1.928 28.687 1.00 94.25 225 THR A C 1
ATOM 1791 O O . THR A 1 225 ? -15.248 -2.725 29.554 1.00 94.25 225 THR A O 1
ATOM 1794 N N . GLN A 1 226 ? -15.888 -2.281 27.435 1.00 96.06 226 GLN A N 1
ATOM 1795 C CA . GLN A 1 226 ? -15.781 -3.645 26.921 1.00 96.06 226 GLN A CA 1
ATOM 1796 C C . GLN A 1 226 ? -14.800 -3.682 25.752 1.00 96.06 226 GLN A C 1
ATOM 1798 O O . GLN A 1 226 ? -15.014 -3.009 24.745 1.00 96.06 226 GLN A O 1
ATOM 1803 N N . GLU A 1 227 ? -13.750 -4.488 25.867 1.00 96.38 227 GLU A N 1
ATOM 1804 C CA . GLU A 1 227 ? -12.826 -4.732 24.760 1.00 96.38 227 GLU A CA 1
ATOM 1805 C C . GLU A 1 227 ? -13.504 -5.583 23.683 1.00 96.38 227 GLU A C 1
ATOM 1807 O O . GLU A 1 227 ? -14.209 -6.553 23.991 1.00 96.38 227 GLU A O 1
ATOM 1812 N N . LEU A 1 228 ? -13.317 -5.194 22.424 1.00 96.69 228 LEU A N 1
ATOM 1813 C CA . LEU A 1 228 ? -13.860 -5.883 21.265 1.00 96.69 228 LEU A CA 1
ATOM 1814 C C . LEU A 1 228 ? -12.907 -6.999 20.820 1.00 96.69 228 LEU A C 1
ATOM 1816 O O . LEU A 1 228 ? -11.705 -6.760 20.698 1.00 96.69 228 LEU A O 1
ATOM 1820 N N . PRO A 1 229 ? -13.415 -8.204 20.512 1.00 95.88 229 PRO A N 1
ATOM 1821 C CA . PRO A 1 229 ? -12.593 -9.258 19.940 1.00 95.88 229 PRO A CA 1
ATOM 1822 C C . PRO A 1 229 ? -12.050 -8.848 18.565 1.00 95.88 229 PRO A C 1
ATOM 1824 O O . PRO A 1 229 ? -12.795 -8.386 17.694 1.00 95.88 229 PRO A O 1
ATOM 1827 N N . TRP A 1 230 ? -10.749 -9.054 18.359 1.00 94.25 230 TRP A N 1
ATOM 1828 C CA . TRP A 1 230 ? -10.122 -8.913 17.047 1.00 94.25 230 TRP A CA 1
ATOM 1829 C C . TRP A 1 230 ? -10.541 -10.070 16.127 1.00 94.25 230 TRP A C 1
ATOM 1831 O O . TRP A 1 230 ? -10.798 -11.187 16.580 1.00 94.25 230 TRP A O 1
ATOM 1841 N N . MET A 1 231 ? -10.614 -9.800 14.825 1.00 92.94 231 MET A N 1
ATOM 1842 C CA . MET A 1 231 ? -11.065 -10.771 13.816 1.00 92.94 231 MET A CA 1
ATOM 1843 C C . MET A 1 231 ? -10.129 -10.880 12.612 1.00 92.94 231 MET A C 1
ATOM 1845 O O . MET A 1 231 ? -10.040 -11.939 11.993 1.00 92.94 231 MET A O 1
ATOM 1849 N N . TYR A 1 232 ? -9.427 -9.801 12.269 1.00 88.88 232 TYR A N 1
ATOM 1850 C CA . TYR A 1 232 ? -8.633 -9.718 11.049 1.00 88.88 232 TYR A CA 1
ATOM 1851 C C . TYR A 1 232 ? -7.369 -8.898 11.286 1.00 88.88 232 TYR A C 1
ATOM 1853 O O . TYR A 1 232 ? -7.400 -7.904 12.010 1.00 88.88 232 TYR A O 1
ATOM 1861 N N . LEU A 1 233 ? -6.273 -9.324 10.660 1.00 89.38 233 LEU A N 1
ATOM 1862 C CA . LEU A 1 233 ? -5.012 -8.597 10.600 1.00 89.38 233 LEU A CA 1
ATOM 1863 C C . LEU A 1 233 ? -4.316 -8.909 9.273 1.00 89.38 233 LEU A C 1
ATOM 1865 O O . LEU A 1 233 ? -4.066 -10.072 8.950 1.00 89.38 233 LEU A O 1
ATOM 1869 N N . SER A 1 234 ? -3.956 -7.865 8.541 1.00 85.38 234 SER A N 1
ATOM 1870 C CA . SER A 1 234 ? -3.174 -7.922 7.313 1.00 85.38 234 SER A CA 1
ATOM 1871 C C . SER A 1 234 ? -2.226 -6.732 7.260 1.00 85.38 234 SER A C 1
ATOM 1873 O O . SER A 1 234 ? -2.611 -5.595 7.503 1.00 85.38 234 SER A O 1
ATOM 1875 N N . VAL A 1 235 ? -0.966 -6.989 6.926 1.00 82.44 235 VAL A N 1
ATOM 1876 C CA . VAL A 1 235 ? 0.052 -5.946 6.767 1.00 82.44 235 VAL A CA 1
ATOM 1877 C C . VAL A 1 235 ? 0.409 -5.852 5.292 1.00 82.44 235 VAL A C 1
ATOM 1879 O O . VAL A 1 235 ? 1.120 -6.708 4.751 1.00 82.44 235 VAL A O 1
ATOM 1882 N N . ASN A 1 236 ? -0.055 -4.798 4.618 1.00 75.00 236 ASN A N 1
ATOM 1883 C CA . ASN A 1 236 ? 0.277 -4.555 3.221 1.00 75.00 236 ASN A CA 1
ATOM 1884 C C . ASN A 1 236 ? 1.550 -3.717 3.099 1.00 75.00 236 ASN A C 1
ATOM 1886 O O . ASN A 1 236 ? 1.545 -2.508 2.854 1.00 75.00 236 ASN A O 1
ATOM 1890 N N . LYS A 1 237 ? 2.675 -4.425 3.177 1.00 71.00 237 LYS A N 1
ATOM 1891 C CA . LYS A 1 237 ? 4.026 -3.872 3.060 1.00 71.00 237 LYS A CA 1
ATOM 1892 C C . LYS A 1 237 ? 4.292 -3.076 1.777 1.00 71.00 237 LYS A C 1
ATOM 1894 O O . LYS A 1 237 ? 5.164 -2.214 1.780 1.00 71.00 237 LYS A O 1
ATOM 1899 N N . THR A 1 238 ? 3.590 -3.385 0.684 1.00 65.56 238 THR A N 1
ATOM 1900 C CA . THR A 1 238 ? 3.770 -2.715 -0.619 1.00 65.56 238 THR A CA 1
ATOM 1901 C C . THR A 1 238 ? 2.923 -1.460 -0.772 1.00 65.56 238 THR A C 1
ATOM 1903 O O . THR A 1 238 ? 3.297 -0.566 -1.523 1.00 65.56 238 THR A O 1
ATOM 1906 N N . LYS A 1 239 ? 1.796 -1.386 -0.056 1.00 71.75 239 LYS A N 1
ATOM 1907 C CA . LYS A 1 239 ? 0.900 -0.226 -0.062 1.00 71.75 239 LYS A CA 1
ATOM 1908 C C . LYS A 1 239 ? 1.071 0.675 1.159 1.00 71.75 239 LYS A C 1
ATOM 1910 O O . LYS A 1 239 ? 0.308 1.625 1.281 1.00 71.75 239 LYS A O 1
ATOM 1915 N N . ASN A 1 240 ? 2.057 0.400 2.017 1.00 81.81 240 ASN A N 1
ATOM 1916 C CA . ASN A 1 240 ? 2.381 1.205 3.199 1.00 81.81 240 ASN A CA 1
ATOM 1917 C C . ASN A 1 240 ? 1.222 1.310 4.201 1.00 81.81 240 ASN A C 1
ATOM 1919 O O . ASN A 1 240 ? 0.962 2.383 4.748 1.00 81.81 240 ASN A O 1
ATOM 1923 N N . LYS A 1 241 ? 0.503 0.198 4.387 1.00 89.12 241 LYS A N 1
ATOM 1924 C CA . LYS A 1 241 ? -0.736 0.148 5.163 1.00 89.12 241 LYS A CA 1
ATOM 1925 C C . LYS A 1 241 ? -0.808 -1.087 6.049 1.00 89.12 241 LYS A C 1
ATOM 1927 O O . LYS A 1 241 ? -0.386 -2.166 5.623 1.00 89.12 241 LYS A O 1
ATOM 1932 N N . ASP A 1 242 ? -1.429 -0.921 7.209 1.00 92.69 242 ASP A N 1
ATOM 1933 C CA . ASP A 1 242 ? -1.921 -2.014 8.045 1.00 92.69 242 ASP A CA 1
ATOM 1934 C C . ASP A 1 242 ? -3.446 -2.031 7.992 1.00 92.69 242 ASP A C 1
ATOM 1936 O O . ASP A 1 242 ? -4.092 -0.987 8.064 1.00 92.69 242 ASP A O 1
ATOM 1940 N N . GLU A 1 243 ? -4.019 -3.220 7.895 1.00 93.94 243 GLU A N 1
ATOM 1941 C CA . GLU A 1 243 ? -5.456 -3.448 7.911 1.00 93.94 243 GLU A CA 1
ATOM 1942 C C . GLU A 1 243 ? -5.784 -4.389 9.066 1.00 93.94 243 GLU A C 1
ATOM 1944 O O . GLU A 1 243 ? -5.135 -5.421 9.257 1.00 93.94 243 GLU A O 1
ATOM 1949 N N . TYR A 1 244 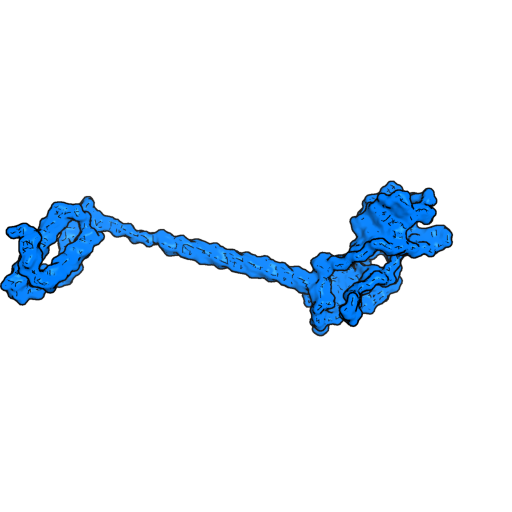? -6.796 -4.047 9.847 1.00 94.94 244 TYR A N 1
ATOM 1950 C CA . TYR A 1 244 ? -7.203 -4.851 10.992 1.00 94.94 244 TYR A CA 1
ATOM 1951 C C . TYR A 1 244 ? -8.687 -4.681 11.268 1.00 94.94 244 TYR A C 1
ATOM 1953 O O . TYR A 1 244 ? -9.302 -3.696 10.870 1.00 94.94 244 TYR A O 1
ATOM 1961 N N . GLY A 1 245 ? -9.272 -5.675 11.927 1.00 95.88 245 GLY A N 1
ATOM 1962 C CA . GLY A 1 245 ? -10.706 -5.732 12.146 1.00 95.88 245 GLY A CA 1
ATOM 1963 C C . GLY A 1 245 ? -11.070 -6.134 13.563 1.00 95.88 245 GLY A C 1
ATOM 1964 O O . GLY A 1 245 ? -10.434 -7.021 14.140 1.00 95.88 245 GLY A O 1
ATOM 1965 N N . PHE A 1 246 ? -12.137 -5.529 14.080 1.00 97.44 246 PHE A N 1
ATOM 1966 C CA . PHE A 1 246 ? -12.744 -5.845 15.370 1.00 97.44 246 PHE A CA 1
ATOM 1967 C C . PHE A 1 246 ? -14.247 -6.092 15.242 1.00 97.44 246 PHE A C 1
ATOM 1969 O O . PHE A 1 246 ? -14.926 -5.486 14.413 1.00 97.44 246 PHE A O 1
ATOM 1976 N N . ARG A 1 247 ? -14.774 -6.969 16.095 1.00 97.81 247 ARG A N 1
ATOM 1977 C CA . ARG A 1 247 ? -16.188 -7.348 16.104 1.00 97.81 247 ARG A CA 1
ATOM 1978 C C . ARG A 1 247 ? -16.919 -6.701 17.284 1.00 97.81 247 ARG A C 1
ATOM 1980 O O . ARG A 1 247 ? -16.535 -6.890 18.433 1.00 97.81 247 ARG A O 1
ATOM 1987 N N . LEU A 1 248 ? -18.016 -5.999 17.004 1.00 97.62 248 LEU A N 1
ATOM 1988 C CA . LEU A 1 248 ? -18.935 -5.430 17.994 1.00 97.62 248 LEU A CA 1
ATOM 1989 C C . LEU A 1 248 ? -20.225 -6.257 18.049 1.00 97.62 248 LEU A C 1
ATOM 1991 O O . LEU A 1 248 ? -21.023 -6.221 17.116 1.00 97.62 248 LEU A O 1
ATOM 1995 N N . ASP A 1 249 ? -20.462 -6.986 19.140 1.00 97.19 249 ASP A N 1
ATOM 1996 C CA . ASP A 1 249 ? -21.699 -7.760 19.297 1.00 97.19 249 ASP A CA 1
ATOM 1997 C C . ASP A 1 249 ? -22.928 -6.850 19.432 1.00 97.19 249 ASP A C 1
ATOM 1999 O O . ASP A 1 249 ? -22.967 -5.946 20.268 1.00 97.19 249 ASP A O 1
ATOM 2003 N N . LYS A 1 250 ? -23.977 -7.133 18.650 1.00 96.75 250 LYS A N 1
ATOM 2004 C CA . LYS A 1 250 ? -25.223 -6.344 18.632 1.00 96.75 250 LYS A CA 1
ATOM 2005 C C . LYS A 1 250 ? -25.916 -6.296 19.991 1.00 96.75 250 LYS A C 1
ATOM 2007 O O . LYS A 1 250 ? -26.497 -5.275 20.340 1.00 96.75 250 LYS A O 1
ATOM 2012 N N . ALA A 1 251 ? -25.800 -7.368 20.773 1.00 95.81 251 ALA A N 1
ATOM 2013 C CA . ALA A 1 251 ? -26.349 -7.446 22.125 1.00 95.81 251 ALA A CA 1
ATOM 2014 C C . ALA A 1 251 ? -25.752 -6.394 23.083 1.00 95.81 251 ALA A C 1
ATOM 2016 O O . ALA A 1 251 ? -26.407 -6.016 24.049 1.00 95.81 251 ALA A O 1
ATOM 2017 N N . LEU A 1 252 ? -24.534 -5.898 22.824 1.00 94.81 252 LEU A N 1
ATOM 2018 C CA . LEU A 1 252 ? -23.892 -4.866 23.652 1.00 94.81 252 LEU A CA 1
ATOM 2019 C C . LEU A 1 252 ? -24.480 -3.468 23.429 1.00 94.81 252 LEU A C 1
ATOM 2021 O O . LEU A 1 252 ? -24.323 -2.591 24.276 1.00 94.81 252 LEU A O 1
ATOM 2025 N N . VAL A 1 253 ? -25.123 -3.250 22.281 1.00 95.12 253 VAL A N 1
ATOM 2026 C CA . VAL A 1 253 ? -25.593 -1.935 21.821 1.00 95.12 253 VAL A CA 1
ATOM 2027 C C . VAL A 1 253 ? -27.064 -1.965 21.404 1.00 95.12 253 VAL A C 1
ATOM 2029 O O . VAL A 1 253 ? -27.529 -1.112 20.649 1.00 95.12 253 VAL A O 1
ATOM 2032 N N . GLU A 1 254 ? -27.814 -2.957 21.886 1.00 93.81 254 GLU A N 1
ATOM 2033 C CA . GLU A 1 254 ? -29.228 -3.118 21.562 1.00 93.81 254 GLU A CA 1
ATOM 2034 C C . GLU A 1 254 ? -30.025 -1.872 21.982 1.00 93.81 254 GLU A C 1
ATOM 2036 O O . GLU A 1 254 ? -29.900 -1.369 23.099 1.00 93.81 254 GLU A O 1
ATOM 2041 N N . GLY A 1 255 ? -30.831 -1.348 21.056 1.00 91.81 255 GLY A N 1
ATOM 2042 C CA . GLY A 1 255 ? -31.626 -0.138 21.273 1.00 91.81 255 GLY A CA 1
ATOM 2043 C C . GLY A 1 255 ? -30.838 1.178 21.248 1.00 91.81 255 GLY A C 1
ATOM 2044 O O . GLY A 1 255 ? -31.438 2.226 21.482 1.00 91.81 255 GLY A O 1
ATOM 2045 N N . GLN A 1 256 ? -29.532 1.155 20.957 1.00 94.75 256 GLN A N 1
ATOM 2046 C CA . GLN A 1 256 ? -28.724 2.364 20.795 1.00 94.75 256 GLN A CA 1
ATOM 2047 C C . GLN A 1 256 ? -28.666 2.808 19.331 1.00 94.75 256 GLN A C 1
ATOM 2049 O O . GLN A 1 256 ? -28.581 1.998 18.411 1.00 94.75 256 GLN A O 1
ATOM 2054 N N . ASP A 1 257 ? -28.639 4.123 19.125 1.00 96.06 257 ASP A N 1
ATOM 2055 C CA . ASP A 1 257 ? -28.469 4.726 17.798 1.00 96.06 257 ASP A CA 1
ATOM 2056 C C . ASP A 1 257 ? -26.993 4.854 17.397 1.00 96.06 257 ASP A C 1
ATOM 2058 O O . ASP A 1 257 ? -26.652 4.936 16.217 1.00 96.06 257 ASP A O 1
ATOM 2062 N N . SER A 1 258 ? -26.109 4.907 18.391 1.00 96.88 258 SER A N 1
ATOM 2063 C CA . SER A 1 258 ? -24.667 5.050 18.224 1.00 96.88 258 SER A CA 1
ATOM 2064 C C . SER A 1 258 ? -23.947 4.575 19.477 1.00 96.88 258 SER A C 1
ATOM 2066 O O . SER A 1 258 ? -24.493 4.711 20.570 1.00 96.88 258 SER A O 1
ATOM 2068 N N . VAL A 1 259 ? -22.698 4.143 19.336 1.00 97.31 259 VAL A N 1
ATOM 2069 C CA . VAL A 1 259 ? -21.821 3.781 20.456 1.00 97.31 259 VAL A CA 1
ATOM 2070 C C . VAL A 1 259 ? -20.503 4.544 20.357 1.00 97.31 259 VAL A C 1
ATOM 2072 O O . VAL A 1 259 ? -20.008 4.804 19.261 1.00 97.31 259 VAL A O 1
ATOM 2075 N N . LYS A 1 260 ? -19.911 4.928 21.491 1.00 97.62 260 LYS A N 1
ATOM 2076 C CA . LYS A 1 260 ? -18.542 5.456 21.499 1.00 97.62 260 LYS A CA 1
ATOM 2077 C C . LYS A 1 260 ? -17.553 4.301 21.518 1.00 97.62 260 LYS A C 1
ATOM 2079 O O . LYS A 1 260 ? -17.601 3.467 22.418 1.00 97.62 260 LYS A O 1
ATOM 2084 N N . LEU A 1 261 ? -16.640 4.287 20.561 1.00 97.25 261 LEU A N 1
ATOM 2085 C CA . LEU A 1 261 ? -15.533 3.347 20.496 1.00 97.25 261 LEU A CA 1
ATOM 2086 C C . LEU A 1 261 ? -14.218 4.073 20.783 1.00 97.25 261 LEU A C 1
ATOM 2088 O O . LEU A 1 261 ? -14.100 5.280 20.572 1.00 97.25 261 LEU A O 1
ATOM 2092 N N . GLN A 1 262 ? -13.230 3.344 21.286 1.00 95.56 262 GLN A N 1
ATOM 2093 C CA . GLN A 1 262 ? -11.911 3.870 21.606 1.00 95.56 262 GLN A CA 1
ATOM 2094 C C . GLN A 1 262 ? -10.826 2.919 21.111 1.00 95.56 262 GLN A C 1
ATOM 2096 O O . GLN A 1 262 ? -10.700 1.809 21.627 1.00 95.56 262 GLN A O 1
ATOM 2101 N N . LEU A 1 263 ? -10.018 3.386 20.159 1.00 94.12 263 LEU A N 1
ATOM 2102 C CA . LEU A 1 263 ? -8.741 2.771 19.802 1.00 94.12 263 LEU A CA 1
ATOM 2103 C C . LEU A 1 263 ? -7.745 3.019 20.943 1.00 94.12 263 LEU A C 1
ATOM 2105 O O . LEU A 1 263 ? -7.563 4.171 21.355 1.00 94.12 263 LEU A O 1
ATOM 2109 N N . LYS A 1 264 ? -7.118 1.961 21.459 1.00 91.88 264 LYS A N 1
ATOM 2110 C CA . LYS A 1 264 ? -6.117 2.019 22.532 1.00 91.88 264 LYS A CA 1
ATOM 2111 C C . LYS A 1 264 ? -4.811 1.345 22.139 1.00 91.88 264 LYS A C 1
ATOM 2113 O O . LYS A 1 264 ? -4.774 0.535 21.217 1.00 91.88 264 LYS A O 1
ATOM 2118 N N . ASP A 1 265 ? -3.774 1.714 22.891 1.00 90.00 265 ASP A N 1
ATOM 2119 C CA . ASP A 1 265 ? -2.435 1.129 22.834 1.00 90.00 265 ASP A CA 1
ATOM 2120 C C . ASP A 1 265 ? -1.850 1.192 21.414 1.00 90.00 265 ASP A C 1
ATOM 2122 O O . ASP A 1 265 ? -1.289 0.238 20.881 1.00 90.00 265 ASP A O 1
ATOM 2126 N N . LEU A 1 266 ? -2.022 2.358 20.778 1.00 91.31 266 LEU A N 1
ATOM 2127 C CA . LEU A 1 266 ? -1.473 2.623 19.457 1.00 91.31 266 LEU A CA 1
ATOM 2128 C C . LEU A 1 266 ? 0.051 2.664 19.529 1.00 91.31 266 LEU A C 1
ATOM 2130 O O . LEU A 1 266 ? 0.650 3.347 20.365 1.00 91.31 266 LEU A O 1
ATOM 2134 N N . VAL A 1 267 ? 0.686 1.970 18.599 1.00 89.94 267 VAL A N 1
ATOM 2135 C CA . VAL A 1 267 ? 2.133 1.891 18.471 1.00 89.94 267 VAL A CA 1
ATOM 2136 C C . VAL A 1 267 ? 2.552 2.729 17.278 1.00 89.94 267 VAL A C 1
ATOM 2138 O O . VAL A 1 267 ? 2.105 2.519 16.149 1.00 89.94 267 VAL A O 1
ATOM 2141 N N . LYS A 1 268 ? 3.456 3.677 17.519 1.00 90.88 268 LYS A N 1
ATOM 2142 C CA . LYS A 1 268 ? 4.178 4.349 16.448 1.00 90.88 268 LYS A CA 1
ATOM 2143 C C . LYS A 1 268 ? 5.427 3.546 16.144 1.00 90.88 268 LYS A C 1
ATOM 2145 O O . LYS A 1 268 ? 6.365 3.512 16.942 1.00 90.88 268 LYS A O 1
ATOM 2150 N N . THR A 1 269 ? 5.467 2.952 14.960 1.00 88.94 269 THR A N 1
ATOM 2151 C CA . THR A 1 269 ? 6.702 2.383 14.429 1.00 88.94 269 THR A CA 1
ATOM 2152 C C . THR A 1 269 ? 7.369 3.401 13.520 1.00 88.94 269 THR A C 1
ATOM 2154 O O . THR A 1 269 ? 6.751 3.910 12.591 1.00 88.94 269 THR A O 1
ATOM 2157 N N . THR A 1 270 ? 8.643 3.690 13.778 1.00 89.19 270 THR A N 1
ATOM 2158 C CA . THR A 1 270 ? 9.471 4.564 12.943 1.00 89.19 270 THR A CA 1
ATOM 2159 C C . THR A 1 270 ? 10.667 3.792 12.401 1.00 89.19 270 THR A C 1
ATOM 2161 O O . THR A 1 270 ? 11.425 3.191 13.163 1.00 89.19 270 THR A O 1
ATOM 2164 N N . TRP A 1 271 ? 10.875 3.859 11.089 1.00 87.25 271 TRP A N 1
ATOM 2165 C CA . TRP A 1 271 ? 12.076 3.374 10.419 1.00 87.25 271 TRP A CA 1
ATOM 2166 C C . TRP A 1 271 ? 12.980 4.556 10.106 1.00 87.25 271 TRP A C 1
ATOM 2168 O O . TRP A 1 271 ? 12.566 5.502 9.438 1.00 87.25 271 TRP A O 1
ATOM 2178 N N . THR A 1 272 ? 14.227 4.503 10.561 1.00 84.62 272 THR A N 1
ATOM 2179 C CA . THR A 1 272 ? 15.231 5.539 10.283 1.00 84.62 272 THR A CA 1
ATOM 2180 C C . THR A 1 272 ? 16.451 4.905 9.645 1.00 84.62 272 THR A C 1
ATOM 2182 O O . THR A 1 272 ? 16.906 3.852 10.097 1.00 84.62 272 THR A O 1
ATOM 2185 N N . HIS A 1 273 ? 16.984 5.535 8.600 1.00 81.31 273 HIS A N 1
ATOM 2186 C CA . HIS A 1 273 ? 18.245 5.102 8.007 1.00 81.31 273 HIS A CA 1
ATOM 2187 C C . HIS A 1 273 ? 19.366 5.140 9.064 1.00 81.31 273 HIS A C 1
ATOM 2189 O O . HIS A 1 273 ? 19.413 6.060 9.884 1.00 81.31 273 HIS A O 1
ATOM 2195 N N . LYS A 1 274 ? 20.220 4.112 9.084 1.00 75.62 274 LYS A N 1
ATOM 2196 C CA . LYS A 1 274 ? 21.397 4.037 9.965 1.00 75.62 274 LYS A CA 1
ATOM 2197 C C . LYS A 1 274 ? 22.506 4.986 9.527 1.00 75.62 274 LYS A C 1
ATOM 2199 O O . LYS A 1 274 ? 22.587 5.281 8.311 1.00 75.62 274 LYS A O 1
#

Foldseek 3Di:
DPLVVLLVPADPQLVVLLVVLLVVCVVWFPDDPLSRVVSSVLSVLSSVCVVVVHHSCVSQVDDPVNSSVVSNVPDPPVGTDDDDDDPPVVVVVVVVVVVVVVVVVVVVVVVVVVVQLVLQFQVVLLVDPQKDKDKDFDQDKFKDKQFPQDNCVQAQAWRDDDDQKTKGFNDWDDDPFWIKTKMKIAWGTGNFKIKTKALKDQCSVPPPGRIDRNKWKWWQAPVGIDTFDWDDWDDDRSRRMIMTITIGTCVRQPPHRIIMMMIDRIMMMIIGGD

Sequence (274 aa):
MDNNEILSLLEQEYLQEYRKIQNRLLKKIRESSYLNVELHDIANQLYTAQLRKQKPADIYNGSEDAFLNGIIRNVPEPLLLKNRKSSMGNRAVIIILVAVIILISFYAISRSVAIDDQKRAMGYLQESSNYRTIQQETKESAAFTFNLKELSSNEGQKIYEGEGNTIYISDVEEEPSAYLIYFEASGEFSSQGGSIVSVVSHDIEKKHKAYELEGSVNALLDSGTQELPWMYLSVNKTKNKDEYGFRLDKALVEGQDSVKLQLKDLVKTTWTHK